Protein AF-0000000080412719 (afdb_homodimer)

Sequence (238 aa):
MVQVNTSREEEKGGCDPEKSCDLVEFVIKSCPSLKFIGLMTIGKYGYDVSKGPNPDFLALLECRDNVCAKLNFNPKDVELSMGMSDDFEQAIELGSTSVRVGTAIFGHREPKMKTETNNMVQVNTSREEEKGGCDPEKSCDLVEFVIKSCPSLKFIGLMTIGKYGYDVSKGPNPDFLALLECRDNVCAKLNFNPKDVELSMGMSDDFEQAIELGSTSVRVGTAIFGHREPKMKTETNN

Foldseek 3Di:
DFEEALQPDPVFDGHHLVCLLVVLVCCVPPPVVDDAQAYEYDHDPPDDCVVPQRSSLVSRVVSLVVNCVVVVNDSVRHAYEYEELVGVVSSVVSPHPHYYYDDNVPPDPPPPPPPPPPD/DFEEALQPDPVFDGHHLVCLLVVLVCCVPPPVVDDAQAYEYDHDPPDDCVVPQRSSLVSRVVSLVVNCVVVVNDSVRHAYEYEELVGVVSSVVSPHPHYYYDDNVPPDPPPPPPPPPPD

Structure (mmCIF, N/CA/C/O backbone):
data_AF-0000000080412719-model_v1
#
loop_
_entity.id
_entity.type
_entity.pdbx_description
1 polymer 'Ala_racemase_N domain-containing protein'
#
loop_
_atom_site.group_PDB
_atom_site.id
_atom_site.type_symbol
_atom_site.label_atom_id
_atom_site.label_alt_id
_atom_site.label_comp_id
_atom_site.label_asym_id
_atom_site.label_entity_id
_atom_site.label_seq_id
_atom_site.pdbx_PDB_ins_code
_atom_site.Cartn_x
_atom_site.Cartn_y
_atom_site.Cartn_z
_atom_site.occupancy
_atom_site.B_iso_or_equiv
_atom_site.auth_seq_id
_atom_site.auth_comp_id
_atom_site.auth_asym_id
_atom_site.auth_atom_id
_atom_site.pdbx_PDB_model_num
ATOM 1 N N . MET A 1 1 ? 6.16 4.363 -2.463 1 97.31 1 MET A N 1
ATOM 2 C CA . MET A 1 1 ? 5.41 5.09 -1.442 1 97.31 1 MET A CA 1
ATOM 3 C C . MET A 1 1 ? 6.227 5.234 -0.163 1 97.31 1 MET A C 1
ATOM 5 O O . MET A 1 1 ? 6.922 4.301 0.245 1 97.31 1 MET A O 1
ATOM 9 N N . VAL A 1 2 ? 6.121 6.367 0.376 1 97.62 2 VAL A N 1
ATOM 10 C CA . VAL A 1 2 ? 6.738 6.59 1.68 1 97.62 2 VAL A CA 1
ATOM 11 C C . VAL A 1 2 ? 5.715 6.348 2.785 1 97.62 2 VAL A C 1
ATOM 13 O O . VAL A 1 2 ? 4.637 6.949 2.787 1 97.62 2 VAL A O 1
ATOM 16 N N . GLN A 1 3 ? 6.098 5.395 3.641 1 97.75 3 GLN A N 1
ATOM 17 C CA . GLN A 1 3 ? 5.203 5.066 4.746 1 97.75 3 GLN A CA 1
ATOM 18 C C . GLN A 1 3 ? 5.461 5.969 5.949 1 97.75 3 GLN A C 1
ATOM 20 O O . GLN A 1 3 ? 6.602 6.109 6.395 1 97.75 3 GLN A O 1
ATOM 25 N N . VAL A 1 4 ? 4.352 6.555 6.422 1 97.88 4 VAL A N 1
ATOM 26 C CA . VAL A 1 4 ? 4.43 7.453 7.566 1 97.88 4 VAL A CA 1
ATOM 27 C C . VAL A 1 4 ? 3.725 6.828 8.766 1 97.88 4 VAL A C 1
ATOM 29 O O . VAL A 1 4 ? 2.598 6.34 8.648 1 97.88 4 VAL A O 1
ATOM 32 N N . ASN A 1 5 ? 4.383 6.816 9.914 1 97.06 5 ASN A N 1
ATOM 33 C CA . ASN A 1 5 ? 3.779 6.324 11.141 1 97.06 5 ASN A CA 1
ATOM 34 C C . ASN A 1 5 ? 2.926 7.395 11.812 1 97.06 5 ASN A C 1
ATOM 36 O O . ASN A 1 5 ? 3.326 7.969 12.828 1 97.06 5 ASN A O 1
ATOM 40 N N . THR A 1 6 ? 1.757 7.523 11.336 1 98.12 6 THR A N 1
ATOM 41 C CA . THR A 1 6 ? 0.897 8.602 11.805 1 98.12 6 THR A CA 1
ATOM 42 C C . THR A 1 6 ? 0.318 8.273 13.18 1 98.12 6 THR A C 1
ATOM 44 O O . THR A 1 6 ? -0.06 9.18 13.93 1 98.12 6 THR A O 1
ATOM 47 N N . SER A 1 7 ? 0.187 6.977 13.484 1 96.12 7 SER A N 1
ATOM 48 C CA . SER A 1 7 ? -0.38 6.582 14.766 1 96.12 7 SER A CA 1
ATOM 49 C C . SER A 1 7 ? 0.678 6.594 15.867 1 96.12 7 SER A C 1
ATOM 51 O O . SER A 1 7 ? 0.349 6.535 17.047 1 96.12 7 SER A O 1
ATOM 53 N N . ARG A 1 8 ? 1.921 6.605 15.477 1 94.31 8 ARG A N 1
ATOM 54 C CA . ARG A 1 8 ? 3.074 6.602 16.375 1 94.31 8 ARG A CA 1
ATOM 55 C C . ARG A 1 8 ? 3.139 5.312 17.172 1 94.31 8 ARG A C 1
ATOM 57 O O . ARG A 1 8 ? 3.76 5.27 18.234 1 94.31 8 ARG A O 1
ATOM 64 N N . GLU A 1 9 ? 2.426 4.312 16.641 1 91.38 9 GLU A N 1
ATOM 65 C CA . GLU A 1 9 ? 2.57 2.967 17.188 1 91.38 9 GLU A CA 1
ATOM 66 C C . GLU A 1 9 ? 3.771 2.25 16.578 1 91.38 9 GLU A C 1
ATOM 68 O O . GLU A 1 9 ? 3.92 2.213 15.352 1 91.38 9 GLU A O 1
ATOM 73 N N . GLU A 1 10 ? 4.516 1.648 17.359 1 85.25 10 GLU A N 1
ATOM 74 C CA . GLU A 1 10 ? 5.754 1.016 16.906 1 85.25 10 GLU A CA 1
ATOM 75 C C . GLU A 1 10 ? 5.477 -0.076 15.875 1 85.25 10 GLU A C 1
ATOM 77 O O . GLU A 1 10 ? 6.227 -0.235 14.914 1 85.25 10 GLU A O 1
ATOM 82 N N . GLU A 1 11 ? 4.355 -0.765 16.016 1 85.31 11 GLU A N 1
ATOM 83 C CA . GLU A 1 11 ? 4.059 -1.929 15.188 1 85.31 11 GLU A CA 1
ATOM 84 C C . GLU A 1 11 ? 3.666 -1.512 13.773 1 85.31 11 GLU A C 1
ATOM 86 O O . GLU A 1 11 ? 3.648 -2.34 12.859 1 85.31 11 GLU A O 1
ATOM 91 N N . LYS A 1 12 ? 3.363 -0.204 13.547 1 86.44 12 LYS A N 1
ATOM 92 C CA . LYS A 1 12 ? 2.842 0.217 12.25 1 86.44 12 LYS A CA 1
ATOM 93 C C . LYS A 1 12 ? 3.977 0.552 11.289 1 86.44 12 LYS A C 1
ATOM 95 O O . LYS A 1 12 ? 3.768 0.609 10.07 1 86.44 12 LYS A O 1
ATOM 100 N N . GLY A 1 13 ? 5.141 0.817 11.773 1 89.12 13 GLY A N 1
ATOM 101 C CA . GLY A 1 13 ? 6.27 1.123 10.906 1 89.12 13 GLY A CA 1
ATOM 102 C C . GLY A 1 13 ? 6.184 2.502 10.281 1 89.12 13 GLY A C 1
ATOM 103 O O . GLY A 1 13 ? 5.281 3.281 10.602 1 89.12 13 GLY A O 1
ATOM 104 N N . GLY A 1 14 ? 7.172 2.807 9.477 1 94.25 14 GLY A N 1
ATOM 105 C CA . GLY A 1 14 ? 7.223 4.082 8.773 1 94.25 14 GLY A CA 1
ATOM 106 C C . GLY A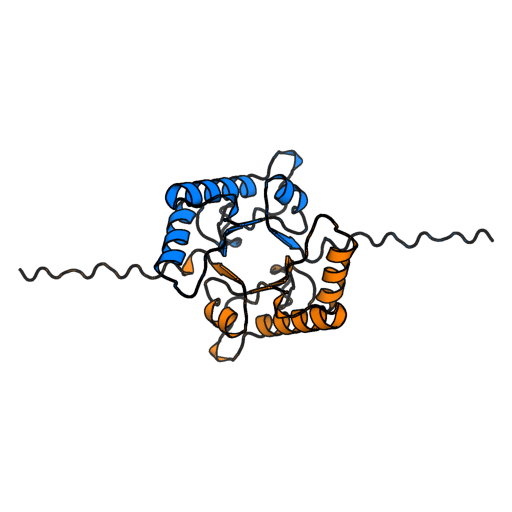 1 14 ? 8.031 5.133 9.516 1 94.25 14 GLY A C 1
ATOM 107 O O . GLY A 1 14 ? 8.508 4.891 10.625 1 94.25 14 GLY A O 1
ATOM 108 N N . CYS A 1 15 ? 8.141 6.23 8.883 1 95.19 15 CYS A N 1
ATOM 109 C CA . CYS A 1 15 ? 8.852 7.348 9.492 1 95.19 15 CYS A CA 1
ATOM 110 C C . CYS A 1 15 ? 7.902 8.211 10.32 1 95.19 15 CYS A C 1
ATOM 112 O O . CYS A 1 15 ? 6.684 8.125 10.164 1 95.19 15 CYS A O 1
ATOM 114 N N . ASP A 1 16 ? 8.5 8.977 11.18 1 95.44 16 ASP A N 1
ATOM 115 C CA . ASP A 1 16 ? 7.711 9.977 11.883 1 95.44 16 ASP A CA 1
ATOM 116 C C . ASP A 1 16 ? 7.145 11.016 10.914 1 95.44 16 ASP A C 1
ATOM 118 O O . ASP A 1 16 ? 7.805 11.391 9.945 1 95.44 16 ASP A O 1
ATOM 122 N N . PRO A 1 17 ? 5.926 11.5 11.219 1 97.44 17 PRO A N 1
ATOM 123 C CA . PRO A 1 17 ? 5.352 12.539 10.359 1 97.44 17 PRO A CA 1
ATOM 124 C C . PRO A 1 17 ? 6.316 13.695 10.109 1 97.44 17 PRO A C 1
ATOM 126 O O . PRO A 1 17 ? 6.43 14.172 8.977 1 97.44 17 PRO A O 1
ATOM 129 N N . GLU A 1 18 ? 7.09 14.078 11.062 1 95.94 18 GLU A N 1
ATOM 130 C CA . GLU A 1 18 ? 7.988 15.227 10.977 1 95.94 18 GLU A CA 1
ATOM 131 C C . GLU A 1 18 ? 9.164 14.938 10.047 1 95.94 18 GLU A C 1
ATOM 133 O O . GLU A 1 18 ? 9.859 15.859 9.609 1 95.94 18 GLU A O 1
ATOM 138 N N . LYS A 1 19 ? 9.391 13.672 9.734 1 95.5 19 LYS A N 1
ATOM 139 C CA . LYS A 1 19 ? 10.539 13.281 8.922 1 95.5 19 LYS A CA 1
ATOM 140 C C . LYS A 1 19 ? 10.109 12.914 7.504 1 95.5 19 LYS A C 1
ATOM 142 O O . LYS A 1 19 ? 10.945 12.531 6.68 1 95.5 19 LYS A O 1
ATOM 147 N N . SER A 1 20 ? 8.836 13.039 7.238 1 97 20 SER A N 1
ATOM 148 C CA . SER A 1 20 ? 8.312 12.602 5.949 1 97 20 SER A CA 1
ATOM 149 C C . SER A 1 20 ? 8.93 13.391 4.801 1 97 20 SER A C 1
ATOM 151 O O . SER A 1 20 ? 9.305 12.82 3.777 1 97 20 SER A O 1
ATOM 153 N N . CYS A 1 21 ? 9.086 14.719 4.949 1 96.94 21 CYS A N 1
ATOM 154 C CA . CYS A 1 21 ? 9.672 15.555 3.906 1 96.94 21 CYS A CA 1
ATOM 155 C C . CYS A 1 21 ? 11.109 15.125 3.611 1 96.94 21 CYS A C 1
ATOM 157 O O . CYS A 1 21 ? 11.492 14.984 2.449 1 96.94 21 CYS A O 1
ATOM 159 N N . ASP A 1 22 ? 11.836 14.906 4.684 1 95.31 22 ASP A N 1
ATOM 160 C CA . ASP A 1 22 ? 13.242 14.523 4.531 1 95.31 22 ASP A CA 1
ATOM 161 C C . ASP A 1 22 ? 13.367 13.172 3.824 1 95.31 22 ASP A C 1
ATOM 163 O O . ASP A 1 22 ? 14.242 12.992 2.973 1 95.31 22 ASP A O 1
ATOM 167 N N . LEU A 1 23 ? 12.547 12.281 4.188 1 96.06 23 LEU A N 1
ATOM 168 C CA . LEU A 1 23 ? 12.602 10.945 3.588 1 96.06 23 LEU A CA 1
ATOM 169 C C . LEU A 1 23 ? 12.219 11 2.113 1 96.06 23 LEU A C 1
ATOM 171 O O . LEU A 1 23 ? 12.859 10.359 1.277 1 96.06 23 LEU A O 1
ATOM 175 N N . VAL A 1 24 ? 11.195 11.758 1.786 1 97 24 VAL A N 1
ATOM 176 C CA . VAL A 1 24 ? 10.789 11.914 0.393 1 97 24 VAL A CA 1
ATOM 177 C C . VAL A 1 24 ? 11.938 12.523 -0.412 1 97 24 VAL A C 1
ATOM 179 O O . VAL A 1 24 ? 12.266 12.039 -1.498 1 97 24 VAL A O 1
ATOM 182 N N . GLU A 1 25 ? 12.531 13.531 0.122 1 95.56 25 GLU A N 1
ATOM 183 C CA . GLU A 1 25 ? 13.656 14.172 -0.547 1 95.56 25 GLU A CA 1
ATOM 184 C C . GLU A 1 25 ? 14.805 13.188 -0.771 1 95.56 25 GLU A C 1
ATOM 186 O O . GLU A 1 25 ? 15.414 13.172 -1.843 1 95.56 25 GLU A O 1
ATOM 191 N N . PHE A 1 26 ? 15.117 12.422 0.253 1 94.31 26 PHE A N 1
ATOM 192 C CA . PHE A 1 26 ? 16.172 11.422 0.147 1 94.31 26 PHE A CA 1
ATOM 193 C C . PHE A 1 26 ? 15.867 10.445 -0.984 1 94.31 26 PHE A C 1
ATOM 195 O O . PHE A 1 26 ? 16.75 10.141 -1.798 1 94.31 26 PHE A O 1
ATOM 202 N N . VAL A 1 27 ? 14.625 9.945 -1.022 1 94.19 27 VAL A N 1
ATOM 203 C CA . VAL A 1 27 ? 14.234 8.992 -2.051 1 94.19 27 VAL A CA 1
ATOM 204 C C . VAL A 1 27 ? 14.453 9.602 -3.434 1 94.19 27 VAL A C 1
ATOM 206 O O . VAL A 1 27 ? 15.031 8.961 -4.316 1 94.19 27 VAL A O 1
ATOM 209 N N . ILE A 1 28 ? 14.078 10.82 -3.623 1 94.69 28 ILE A N 1
ATOM 210 C CA . ILE A 1 28 ? 14.148 1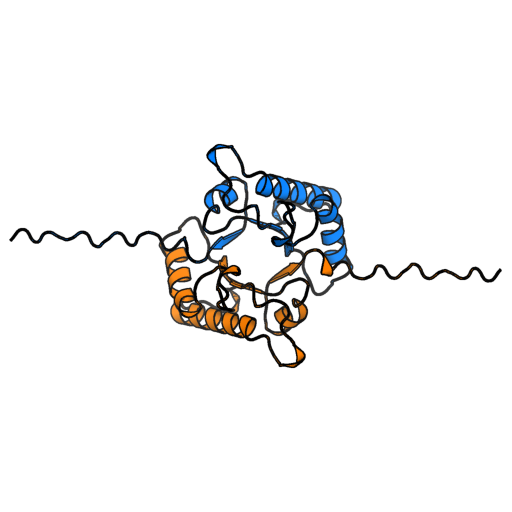1.5 -4.914 1 94.69 28 ILE A CA 1
ATOM 211 C C . ILE A 1 28 ? 15.609 11.719 -5.301 1 94.69 28 ILE A C 1
ATOM 213 O O . ILE A 1 28 ? 15.992 11.5 -6.449 1 94.69 28 ILE A O 1
ATOM 217 N N . LYS A 1 29 ? 16.375 12.008 -4.375 1 93.69 29 LYS A N 1
ATOM 218 C CA . LYS A 1 29 ? 17.734 12.43 -4.664 1 93.69 29 LYS A CA 1
ATOM 219 C C . LYS A 1 29 ? 18.703 11.242 -4.676 1 93.69 29 LYS A C 1
ATOM 221 O O . LYS A 1 29 ? 19.672 11.227 -5.43 1 93.69 29 LYS A O 1
ATOM 226 N N . SER A 1 30 ? 18.406 10.25 -3.824 1 92 30 SER A N 1
ATOM 227 C CA . SER A 1 30 ? 19.453 9.258 -3.549 1 92 30 SER A CA 1
ATOM 228 C C . SER A 1 30 ? 19.031 7.879 -4.055 1 92 30 SER A C 1
ATOM 230 O O . SER A 1 30 ? 19.828 6.934 -4.016 1 92 30 SER A O 1
ATOM 232 N N . CYS A 1 31 ? 17.859 7.719 -4.48 1 89.44 31 CYS A N 1
ATOM 233 C CA . CYS A 1 31 ? 17.391 6.418 -4.957 1 89.44 31 CYS A CA 1
ATOM 234 C C . CYS A 1 31 ? 16.906 6.512 -6.395 1 89.44 31 CYS A C 1
ATOM 236 O O . CYS A 1 31 ? 15.695 6.461 -6.645 1 89.44 31 CYS A O 1
ATOM 238 N N . PRO A 1 32 ? 17.75 6.562 -7.309 1 87.88 32 PRO A N 1
ATOM 239 C CA . PRO A 1 32 ? 17.391 6.836 -8.703 1 87.88 32 PRO A CA 1
ATOM 240 C C . PRO A 1 32 ? 16.531 5.734 -9.32 1 87.88 32 PRO A C 1
ATOM 242 O O . PRO A 1 32 ? 15.852 5.965 -10.32 1 87.88 32 PRO A O 1
ATOM 245 N N . SER A 1 33 ? 16.5 4.598 -8.742 1 88.19 33 SER A N 1
ATOM 246 C CA . SER A 1 33 ? 15.719 3.49 -9.289 1 88.19 33 SER A CA 1
ATOM 247 C C . SER A 1 33 ? 14.273 3.531 -8.789 1 88.19 33 SER A C 1
ATOM 249 O O . SER A 1 33 ? 13.453 2.705 -9.188 1 88.19 33 SER A O 1
ATOM 251 N N . LEU A 1 34 ? 14.047 4.523 -7.926 1 92.88 34 LEU A N 1
ATOM 252 C CA . LEU A 1 34 ? 12.711 4.648 -7.363 1 92.88 34 LEU A CA 1
ATOM 253 C C . LEU A 1 34 ? 12.07 5.973 -7.77 1 92.88 34 LEU A C 1
ATOM 255 O O . LEU A 1 34 ? 12.75 7 -7.836 1 92.88 34 LEU A O 1
ATOM 259 N N . LYS A 1 35 ? 10.828 5.859 -8.156 1 96.06 35 LYS A N 1
ATOM 260 C CA . LYS A 1 35 ? 10.016 7.055 -8.359 1 96.06 35 LYS A CA 1
ATOM 261 C C . LYS A 1 35 ? 9.039 7.266 -7.215 1 96.06 35 LYS A C 1
ATOM 263 O O . LYS A 1 35 ? 8.234 6.383 -6.906 1 96.06 35 LYS A O 1
ATOM 268 N N . PHE A 1 36 ? 9.188 8.398 -6.605 1 97.5 36 PHE A N 1
ATOM 269 C CA . PHE A 1 36 ? 8.242 8.742 -5.547 1 97.5 36 PHE A CA 1
ATOM 270 C C . PHE A 1 36 ? 6.859 9 -6.125 1 97.5 36 PHE A C 1
ATOM 272 O O . PHE A 1 36 ? 6.703 9.812 -7.039 1 97.5 36 PHE A O 1
ATOM 279 N N . ILE A 1 37 ? 5.859 8.297 -5.527 1 98.44 37 ILE A N 1
ATOM 280 C CA . ILE A 1 37 ? 4.539 8.5 -6.117 1 98.44 37 ILE A CA 1
ATOM 281 C C . ILE A 1 37 ? 3.574 9.023 -5.055 1 98.44 37 ILE A C 1
ATOM 283 O O . ILE A 1 37 ? 2.482 9.5 -5.383 1 98.44 37 ILE A O 1
ATOM 287 N N . GLY A 1 38 ? 3.928 8.867 -3.744 1 98.75 38 GLY A N 1
ATOM 288 C CA . GLY A 1 38 ? 2.992 9.312 -2.727 1 98.75 38 GLY A CA 1
ATOM 289 C C . GLY A 1 38 ? 3.34 8.82 -1.335 1 98.75 38 GLY A C 1
ATOM 290 O O . GLY A 1 38 ? 4.426 8.281 -1.115 1 98.75 38 GLY A O 1
ATOM 291 N N . LEU A 1 39 ? 2.428 9.086 -0.405 1 98.75 39 LEU A N 1
ATOM 292 C CA . LEU A 1 39 ? 2.553 8.711 1 1 98.75 39 LEU A CA 1
ATOM 293 C C . LEU A 1 39 ? 1.521 7.652 1.377 1 98.75 39 LEU A C 1
ATOM 295 O O . LEU A 1 39 ? 0.444 7.59 0.78 1 98.75 39 LEU A O 1
ATOM 299 N N . MET A 1 40 ? 1.895 6.863 2.34 1 98.69 40 MET A N 1
ATOM 300 C CA . MET A 1 40 ? 0.928 5.883 2.826 1 98.69 40 MET A CA 1
ATOM 301 C C . MET A 1 40 ? 1.002 5.754 4.344 1 98.69 40 MET A C 1
ATOM 303 O O . MET A 1 40 ? 2.016 6.102 4.953 1 98.69 40 MET A O 1
ATOM 307 N N . THR A 1 41 ? -0.129 5.359 4.992 1 98.25 41 THR A N 1
ATOM 308 C CA . THR A 1 41 ? -0.135 5.113 6.43 1 98.25 41 THR A CA 1
ATOM 309 C C . THR A 1 41 ? -1.055 3.945 6.777 1 98.25 41 THR A C 1
ATOM 311 O O . THR A 1 41 ? -2.004 3.656 6.043 1 98.25 41 THR A O 1
ATOM 314 N N . ILE A 1 42 ? -0.63 3.232 7.688 1 94.12 42 ILE A N 1
ATOM 315 C CA . ILE A 1 42 ? -1.516 2.33 8.414 1 94.12 42 ILE A CA 1
ATOM 316 C C . ILE A 1 42 ? -1.895 2.953 9.758 1 94.12 42 ILE A C 1
ATOM 318 O O . ILE A 1 42 ? -1.094 2.955 10.695 1 94.12 42 ILE A O 1
ATOM 322 N N . GLY A 1 43 ? -3.008 3.496 9.742 1 92.31 43 GLY A N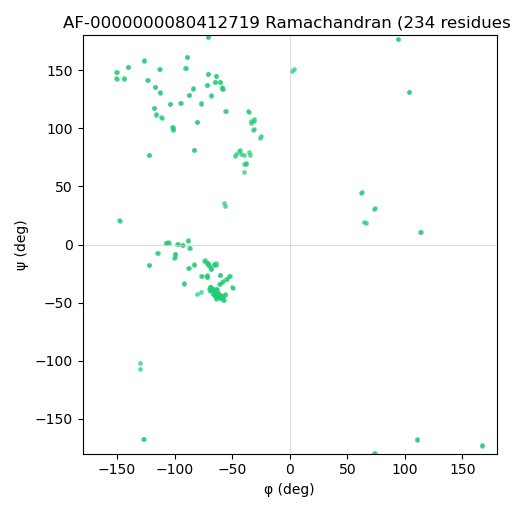 1
ATOM 323 C CA . GLY A 1 43 ? -3.469 4.184 10.938 1 92.31 43 GLY A CA 1
ATOM 324 C C . GLY A 1 43 ? -3.824 3.236 12.07 1 92.31 43 GLY A C 1
ATOM 325 O O . GLY A 1 43 ? -3.709 2.018 11.93 1 92.31 43 GLY A O 1
ATOM 326 N N . LYS A 1 44 ? -4.199 3.824 13.133 1 91.81 44 LYS A N 1
ATOM 327 C CA . LYS A 1 44 ? -4.637 3.039 14.281 1 91.81 44 LYS A CA 1
ATOM 328 C C . LYS A 1 44 ? -5.844 2.176 13.938 1 91.81 44 LYS A C 1
ATOM 330 O O . LYS A 1 44 ? -6.758 2.627 13.242 1 91.81 44 LYS A O 1
ATOM 335 N N . TYR A 1 45 ? -5.789 0.938 14.477 1 87.81 45 TYR A N 1
ATOM 336 C CA . TYR A 1 45 ? -6.895 0.018 14.211 1 87.81 45 TYR A CA 1
ATOM 337 C C . TYR A 1 45 ? -8.141 0.438 14.977 1 87.81 45 TYR A C 1
ATOM 339 O O . TYR A 1 45 ? -8.07 0.819 16.141 1 87.81 45 TYR A O 1
ATOM 347 N N . GLY A 1 46 ? -9.219 0.374 14.32 1 89.06 46 GLY A N 1
ATOM 348 C CA . GLY A 1 46 ? -10.508 0.464 14.992 1 89.06 46 GLY A CA 1
ATOM 349 C C . GLY A 1 46 ? -10.844 1.868 15.453 1 89.06 46 GLY A C 1
ATOM 350 O O . GLY A 1 46 ? -11.469 2.049 16.5 1 89.06 46 GLY A O 1
ATOM 351 N N . TYR A 1 47 ? -10.406 2.855 14.766 1 92.56 47 TYR A N 1
ATOM 352 C CA . TYR A 1 47 ? -10.781 4.219 15.133 1 92.56 47 TYR A CA 1
ATOM 353 C C . TYR A 1 47 ? -12.289 4.395 15.109 1 92.56 47 TYR A C 1
ATOM 355 O O . TYR A 1 47 ? -12.961 3.92 14.188 1 92.56 47 TYR A O 1
ATOM 363 N N . ASP A 1 48 ? -12.789 5.031 16.172 1 93.62 48 ASP A N 1
ATOM 364 C CA . ASP A 1 48 ? -14.219 5.324 16.281 1 93.62 48 ASP A CA 1
ATOM 365 C C . ASP A 1 48 ? -14.586 6.562 15.477 1 93.62 48 ASP A C 1
ATOM 367 O O . ASP A 1 48 ? -14.375 7.691 15.93 1 93.62 48 ASP A O 1
ATOM 371 N N . VAL A 1 49 ? -15.234 6.363 14.336 1 90.94 49 VAL A N 1
ATOM 372 C CA . VAL A 1 49 ? -15.516 7.43 13.383 1 90.94 49 VAL A CA 1
ATOM 373 C C . VAL A 1 49 ? -16.531 8.398 13.977 1 90.94 49 VAL A C 1
ATOM 375 O O . VAL A 1 49 ? -16.688 9.531 13.5 1 90.94 49 VAL A O 1
ATOM 378 N N . SER A 1 50 ? -17.25 7.91 14.938 1 94.06 50 SER A N 1
ATOM 379 C CA . SER A 1 50 ? -18.203 8.797 15.586 1 94.06 50 SER A CA 1
ATOM 380 C C . SER A 1 50 ? -17.5 9.945 16.297 1 94.06 50 SER A C 1
ATOM 382 O O . SER A 1 50 ? -18.125 10.953 16.625 1 94.06 50 SER A O 1
ATOM 384 N N . LYS A 1 51 ? -16.266 9.812 16.531 1 96.38 51 LYS A N 1
ATOM 385 C CA . LYS A 1 51 ? -15.484 10.828 17.219 1 96.38 51 LYS A CA 1
ATOM 386 C C . LYS A 1 51 ? -14.922 11.852 16.25 1 96.38 51 LYS A C 1
ATOM 388 O O . LYS A 1 51 ? -14.18 12.75 16.641 1 96.38 51 LYS A O 1
ATOM 393 N N . GLY A 1 52 ? -15.273 11.719 15 1 96.31 52 GLY A N 1
ATOM 394 C CA . GLY A 1 52 ? 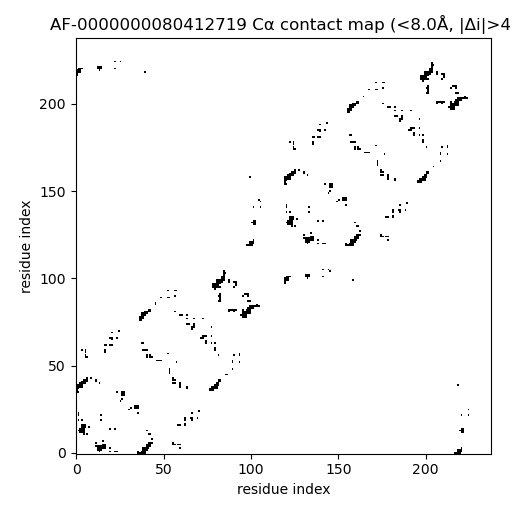-14.766 12.625 13.977 1 96.31 52 GLY A CA 1
ATOM 395 C C . GLY A 1 52 ? -13.805 11.953 13.016 1 96.31 52 GLY A C 1
ATOM 396 O O . GLY A 1 52 ? -13.719 10.727 12.969 1 96.31 52 GLY A O 1
ATOM 397 N N . PRO A 1 53 ? -13.156 12.812 12.258 1 96.69 53 PRO A N 1
ATOM 398 C CA . PRO A 1 53 ? -12.219 12.258 11.281 1 96.69 53 PRO A CA 1
ATOM 399 C C . PRO A 1 53 ? -11.039 11.547 11.93 1 96.69 53 PRO A C 1
ATOM 401 O O . PRO A 1 53 ? -10.547 11.984 12.969 1 96.69 53 PRO A O 1
ATOM 404 N N . ASN A 1 54 ? -10.633 10.445 11.383 1 97.19 54 ASN A N 1
ATOM 405 C CA . ASN A 1 54 ? -9.477 9.695 11.875 1 97.19 54 ASN A CA 1
ATOM 406 C C . ASN A 1 54 ? -8.227 10.57 11.914 1 97.19 54 ASN A C 1
ATOM 408 O O . ASN A 1 54 ? -7.789 11.078 10.883 1 97.19 54 ASN A O 1
ATOM 412 N N . PRO A 1 55 ? -7.711 10.836 13.039 1 98.06 55 PRO A N 1
ATOM 413 C CA . PRO A 1 55 ? -6.566 11.742 13.133 1 98.06 55 PRO A CA 1
ATOM 414 C C . PRO A 1 55 ? -5.352 11.25 12.359 1 98.06 55 PRO A C 1
ATOM 416 O O . PRO A 1 55 ? -4.52 12.047 11.922 1 98.06 55 PRO A O 1
ATOM 419 N N . ASP A 1 56 ? -5.258 9.969 12.18 1 98.31 56 ASP A N 1
ATOM 420 C CA . ASP A 1 56 ? -4.133 9.422 11.43 1 98.31 56 ASP A CA 1
ATOM 421 C C . ASP A 1 56 ? -4.23 9.789 9.953 1 98.31 56 ASP A C 1
ATOM 423 O O . ASP A 1 56 ? -3.217 10.07 9.305 1 98.31 56 ASP A O 1
ATOM 427 N N . PHE A 1 57 ? -5.422 9.758 9.406 1 98.56 57 PHE A N 1
ATOM 428 C CA . PHE A 1 57 ? -5.621 10.172 8.023 1 98.56 57 PHE A CA 1
ATOM 429 C C . PHE A 1 57 ? -5.367 11.672 7.871 1 98.56 57 PHE A C 1
ATOM 431 O O . PHE A 1 57 ? -4.734 12.102 6.906 1 98.56 57 PHE A O 1
ATOM 438 N N . LEU A 1 58 ? -5.785 12.438 8.867 1 98.69 58 LEU A N 1
ATOM 439 C CA . LEU A 1 58 ? -5.535 13.875 8.844 1 98.69 58 LEU A CA 1
ATOM 440 C C . LEU A 1 58 ? -4.039 14.164 8.898 1 98.69 58 LEU A C 1
ATOM 442 O O . LEU A 1 58 ? -3.555 15.062 8.211 1 98.69 58 LEU A O 1
ATOM 446 N N . ALA A 1 59 ? -3.371 13.383 9.68 1 98.75 59 ALA A N 1
ATOM 447 C CA . ALA A 1 59 ? -1.926 13.555 9.805 1 98.75 59 ALA A CA 1
ATOM 448 C C . ALA A 1 59 ? -1.23 13.273 8.469 1 98.75 59 ALA A C 1
ATOM 450 O O . ALA A 1 59 ? -0.27 13.953 8.109 1 98.75 59 ALA A O 1
ATOM 451 N N . LEU A 1 60 ? -1.719 12.281 7.75 1 98.81 60 LEU A N 1
ATOM 452 C CA . LEU A 1 60 ? -1.104 11.961 6.465 1 98.81 60 LEU A CA 1
ATOM 453 C C . LEU A 1 60 ? -1.36 13.07 5.449 1 98.81 60 LEU A C 1
ATOM 455 O O . LEU A 1 60 ? -0.487 13.391 4.641 1 98.81 60 LEU A O 1
ATOM 459 N N . LEU A 1 61 ? -2.547 13.688 5.488 1 98.81 61 LEU A N 1
ATOM 460 C CA . LEU A 1 61 ? -2.848 14.828 4.637 1 98.81 61 LEU A CA 1
ATOM 461 C C . LEU A 1 61 ? -1.884 15.984 4.91 1 98.81 61 LEU A C 1
ATOM 463 O O . LEU A 1 61 ? -1.376 16.609 3.979 1 98.81 61 LEU A O 1
ATOM 467 N N . GLU A 1 62 ? -1.683 16.172 6.164 1 98.81 62 GLU A N 1
ATOM 468 C CA . GLU A 1 62 ? -0.76 17.234 6.551 1 98.81 62 GLU A CA 1
ATOM 469 C C . GLU A 1 62 ? 0.652 16.953 6.047 1 98.81 62 GLU A C 1
ATOM 471 O O . GLU A 1 62 ? 1.336 17.859 5.555 1 98.81 62 GLU A O 1
ATOM 476 N N . CYS A 1 63 ? 1.075 15.727 6.168 1 98.75 63 CYS A N 1
ATOM 477 C CA . CYS A 1 63 ? 2.381 15.336 5.645 1 98.75 63 CYS A CA 1
ATOM 478 C C . CYS A 1 63 ? 2.467 15.594 4.145 1 98.75 63 CYS A C 1
ATOM 480 O O . CYS A 1 63 ? 3.469 16.125 3.66 1 98.75 63 CYS A O 1
ATOM 482 N N . ARG A 1 64 ? 1.395 15.195 3.432 1 98.81 64 ARG A N 1
ATOM 483 C CA . ARG A 1 64 ? 1.368 15.438 1.991 1 98.81 64 ARG A CA 1
ATOM 484 C C . ARG A 1 64 ? 1.485 16.922 1.677 1 98.81 64 ARG A C 1
ATOM 486 O O . ARG A 1 64 ? 2.262 17.312 0.804 1 98.81 64 ARG A O 1
ATOM 493 N N . ASP A 1 65 ? 0.743 17.75 2.387 1 98.75 65 ASP A N 1
ATOM 494 C CA . ASP A 1 65 ? 0.782 19.203 2.174 1 98.75 65 ASP A CA 1
ATOM 495 C C . ASP A 1 65 ? 2.182 19.75 2.428 1 98.75 65 ASP A C 1
ATOM 497 O O . ASP A 1 65 ? 2.674 20.578 1.661 1 98.75 65 ASP A O 1
ATOM 501 N N . ASN A 1 66 ? 2.799 19.297 3.498 1 98.75 66 ASN A N 1
ATOM 502 C CA . ASN A 1 66 ? 4.145 19.734 3.838 1 98.75 66 ASN A CA 1
ATOM 503 C C . ASN A 1 66 ? 5.156 19.328 2.77 1 98.75 66 ASN A C 1
ATOM 505 O O . ASN A 1 66 ? 6.008 20.125 2.375 1 98.75 66 ASN A O 1
ATOM 509 N N . VAL A 1 67 ? 5.07 18.094 2.295 1 98.5 67 VAL A N 1
ATOM 510 C CA . VAL A 1 67 ? 5.957 17.594 1.253 1 98.5 67 VAL A CA 1
ATOM 511 C C . VAL A 1 67 ? 5.777 18.406 -0.022 1 98.5 67 VAL A C 1
ATOM 513 O O . VAL A 1 67 ? 6.762 18.828 -0.645 1 98.5 67 VAL A O 1
ATOM 516 N N . CYS A 1 68 ? 4.551 18.672 -0.368 1 98.75 68 CYS A N 1
ATOM 517 C CA . CYS A 1 68 ? 4.258 19.422 -1.585 1 98.75 68 CYS A CA 1
ATOM 518 C C . CYS A 1 68 ? 4.793 20.844 -1.492 1 98.75 68 CYS A C 1
ATOM 520 O O . CYS A 1 68 ? 5.363 21.359 -2.457 1 98.75 68 CYS A O 1
ATOM 522 N N . ALA A 1 69 ? 4.574 21.453 -0.351 1 98.56 69 ALA A N 1
ATOM 523 C CA . ALA A 1 69 ? 5.051 22.812 -0.151 1 98.56 69 ALA A CA 1
ATOM 524 C C . ALA A 1 69 ? 6.574 22.875 -0.213 1 98.56 69 ALA A C 1
ATOM 526 O O . ALA A 1 69 ? 7.137 23.75 -0.871 1 98.56 69 ALA A O 1
ATOM 527 N N . LYS A 1 70 ? 7.199 21.953 0.437 1 97.94 70 LYS A N 1
ATOM 528 C CA . LYS A 1 70 ? 8.656 21.969 0.545 1 97.94 70 LYS A CA 1
ATOM 529 C C . LYS A 1 70 ? 9.312 21.672 -0.801 1 97.94 70 LYS A C 1
ATOM 531 O O . LYS A 1 70 ? 10.328 22.281 -1.147 1 97.94 70 LYS A O 1
ATOM 536 N N . LEU A 1 71 ? 8.727 20.797 -1.525 1 97.56 71 LEU A N 1
ATOM 537 C CA . LEU A 1 71 ? 9.383 20.297 -2.732 1 97.56 71 LEU A CA 1
ATOM 538 C C . LEU A 1 71 ? 8.703 20.844 -3.982 1 97.56 71 LEU A C 1
ATOM 540 O O . LEU A 1 71 ? 9.07 20.484 -5.102 1 97.56 71 LEU A O 1
ATOM 544 N N . ASN A 1 72 ? 7.695 21.656 -3.781 1 98.06 72 ASN A N 1
ATOM 545 C CA . ASN A 1 72 ? 6.953 22.328 -4.848 1 98.06 72 ASN A CA 1
ATOM 546 C C . ASN A 1 72 ? 6.258 21.312 -5.758 1 98.06 72 ASN A C 1
ATOM 548 O O . ASN A 1 72 ? 6.387 21.391 -6.98 1 98.06 72 ASN A O 1
ATOM 552 N N . PHE A 1 73 ? 5.629 20.344 -5.141 1 98.5 73 PHE A N 1
ATOM 553 C CA . PHE A 1 73 ? 4.805 19.375 -5.859 1 98.5 73 PHE A CA 1
ATOM 554 C C . PHE A 1 73 ? 3.363 19.859 -5.945 1 98.5 73 PHE A C 1
ATOM 556 O O . PHE A 1 73 ? 2.9 20.609 -5.086 1 98.5 73 PHE A O 1
ATOM 563 N N . ASN A 1 74 ? 2.689 19.438 -6.961 1 98.44 74 ASN A N 1
ATOM 564 C CA . ASN A 1 74 ? 1.234 19.531 -7.004 1 98.44 74 ASN A CA 1
ATOM 565 C C . ASN A 1 74 ? 0.575 18.453 -6.156 1 98.44 74 ASN A C 1
ATOM 567 O O . ASN A 1 74 ? 0.799 17.266 -6.379 1 98.44 74 ASN A O 1
ATOM 571 N N . PRO A 1 75 ? -0.223 18.859 -5.172 1 98.06 75 PRO A N 1
ATOM 572 C CA . PRO A 1 75 ? -0.857 17.859 -4.309 1 98.06 75 PRO A CA 1
ATOM 573 C C . PRO A 1 75 ? -1.603 16.781 -5.098 1 98.06 75 PRO A C 1
ATOM 575 O O . PRO A 1 75 ? -1.68 15.633 -4.66 1 98.06 75 PRO A O 1
ATOM 578 N N . LYS A 1 76 ? -2.057 17.125 -6.262 1 97.25 76 LYS A N 1
ATOM 579 C CA . LYS A 1 76 ? -2.809 16.172 -7.078 1 97.25 76 LYS A CA 1
ATOM 580 C C . LYS A 1 76 ? -1.905 15.07 -7.613 1 97.25 76 LYS A C 1
ATOM 582 O O . LYS A 1 76 ? -2.389 14.016 -8.039 1 97.25 76 LYS A O 1
ATOM 587 N N . ASP A 1 77 ? -0.622 15.312 -7.594 1 97.94 77 ASP A N 1
ATOM 588 C CA . ASP A 1 77 ? 0.329 14.352 -8.148 1 97.94 77 ASP A CA 1
ATOM 589 C C . ASP A 1 77 ? 0.936 13.484 -7.051 1 97.94 77 ASP A C 1
ATOM 591 O O . ASP A 1 77 ? 1.773 12.625 -7.328 1 97.94 77 ASP A O 1
ATOM 595 N N . VAL A 1 78 ? 0.541 13.695 -5.789 1 98.69 78 VAL A N 1
ATOM 596 C CA . VAL A 1 78 ? 1.053 12.938 -4.656 1 98.69 78 VAL A CA 1
ATOM 597 C C . VAL A 1 78 ? -0.052 12.047 -4.09 1 98.69 78 VAL A C 1
ATOM 599 O O . VAL A 1 78 ? -0.993 12.539 -3.461 1 98.69 78 VAL A O 1
ATOM 602 N N . GLU A 1 79 ? 0.125 10.805 -4.316 1 98.69 79 GLU A N 1
ATOM 603 C CA . GLU A 1 79 ? -0.898 9.844 -3.916 1 98.69 79 GLU A CA 1
ATOM 604 C C . GLU A 1 79 ? -0.944 9.688 -2.398 1 98.69 79 GLU A C 1
ATOM 606 O O . GLU A 1 79 ? 0.079 9.812 -1.724 1 98.69 79 GLU A O 1
ATOM 611 N N . LEU A 1 80 ? -2.16 9.453 -1.943 1 98.81 80 LEU A N 1
ATOM 612 C CA . LEU A 1 80 ? -2.406 9.102 -0.551 1 98.81 80 LEU A CA 1
ATOM 613 C C . LEU A 1 80 ? -2.982 7.691 -0.444 1 98.81 80 LEU A C 1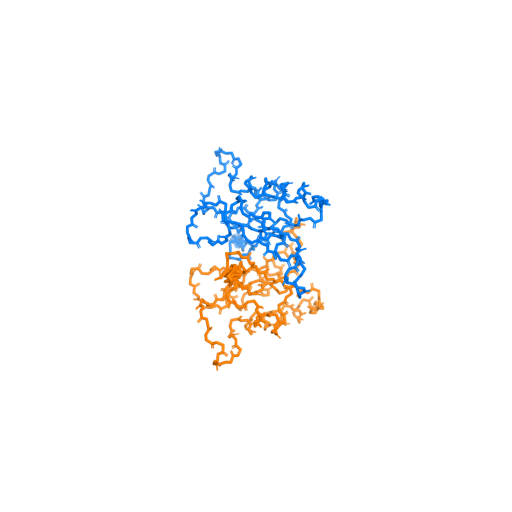
ATOM 615 O O . LEU A 1 80 ? -4.121 7.449 -0.855 1 98.81 80 LEU A O 1
ATOM 619 N N . SER A 1 81 ? -2.172 6.773 0.118 1 98.69 81 SER A N 1
ATOM 620 C CA . SER A 1 81 ? -2.664 5.43 0.392 1 98.69 81 SER A CA 1
ATOM 621 C C . SER A 1 81 ? -3.006 5.254 1.868 1 98.69 81 SER A C 1
AT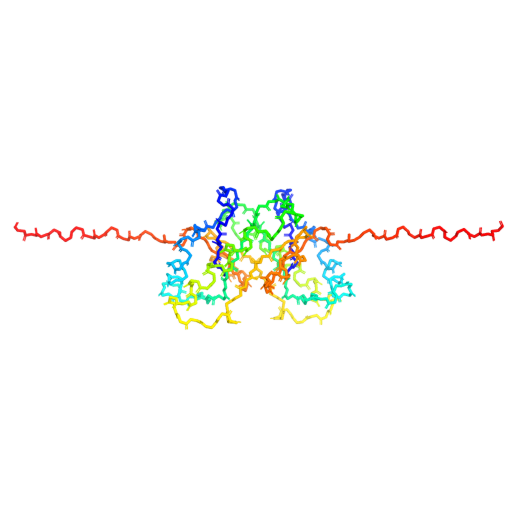OM 623 O O . SER A 1 81 ? -2.113 5.09 2.701 1 98.69 81 SER A O 1
ATOM 625 N N . MET A 1 82 ? -4.227 5.336 2.121 1 98.19 82 MET A N 1
ATOM 626 C CA . MET A 1 82 ? -4.766 5.156 3.467 1 98.19 82 MET A CA 1
ATOM 627 C C . MET A 1 82 ? -6.18 4.594 3.418 1 98.19 82 MET A C 1
ATOM 629 O O . MET A 1 82 ? -6.93 4.871 2.479 1 98.19 82 MET A O 1
ATOM 633 N N . GLY A 1 83 ? -6.504 3.824 4.422 1 95.38 83 GLY A N 1
ATOM 634 C CA . GLY A 1 83 ? -7.781 3.129 4.453 1 95.38 83 GLY A CA 1
ATOM 635 C C . GLY A 1 83 ? -7.664 1.655 4.113 1 95.38 83 GLY A C 1
ATOM 636 O O . GLY A 1 83 ? -7.023 1.289 3.127 1 95.38 83 GLY A O 1
ATOM 637 N N . MET A 1 84 ? -8.25 0.829 4.902 1 93.56 84 MET A N 1
ATOM 638 C CA . MET A 1 84 ? -8.336 -0.62 4.738 1 93.56 84 MET A CA 1
ATOM 639 C C . MET A 1 84 ? -9.781 -1.097 4.824 1 93.56 84 MET A C 1
ATOM 641 O O . MET A 1 84 ? -10.711 -0.287 4.797 1 93.56 84 MET A O 1
ATOM 645 N N . SER A 1 85 ? -9.891 -2.404 4.941 1 90.56 85 SER A N 1
ATOM 646 C CA . SER A 1 85 ? -11.211 -3.01 4.816 1 90.56 85 SER A CA 1
ATOM 647 C C . SER A 1 85 ? -12.203 -2.383 5.793 1 90.56 85 SER A C 1
ATOM 649 O O . SER A 1 85 ? -13.375 -2.197 5.465 1 90.56 85 SER A O 1
ATOM 651 N N . ASP A 1 86 ? -11.711 -1.889 6.961 1 88.5 86 ASP A N 1
ATOM 652 C CA . ASP A 1 86 ? -12.617 -1.476 8.023 1 88.5 86 ASP A CA 1
ATOM 653 C C . ASP A 1 86 ? -12.812 0.04 8.023 1 88.5 86 ASP A C 1
ATOM 655 O O . ASP A 1 86 ? -13.688 0.559 8.719 1 88.5 86 ASP A O 1
ATOM 659 N N . ASP A 1 87 ? -12.016 0.724 7.207 1 92.12 87 ASP A N 1
ATOM 660 C CA . ASP A 1 87 ? -12.102 2.174 7.352 1 92.12 87 ASP A CA 1
ATOM 661 C C . ASP A 1 87 ? -11.867 2.875 6.016 1 92.12 87 ASP A C 1
ATOM 663 O O . ASP A 1 87 ? -11.617 4.082 5.98 1 92.12 87 ASP A O 1
ATOM 667 N N . PHE A 1 88 ? -12.047 2.152 4.863 1 92.69 88 PHE A N 1
ATOM 668 C CA . PHE A 1 88 ? -11.695 2.734 3.572 1 92.69 8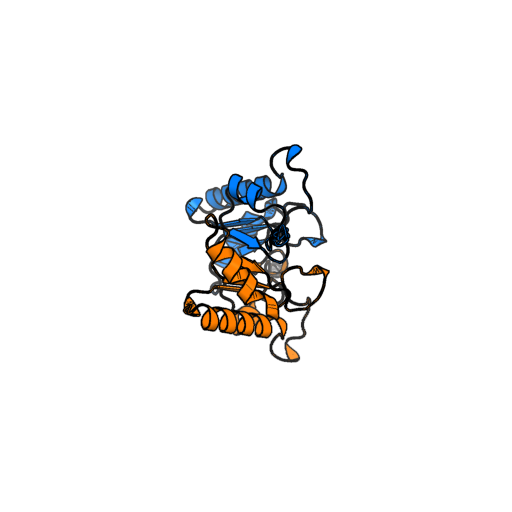8 PHE A CA 1
ATOM 669 C C . PHE A 1 88 ? -12.695 3.814 3.176 1 92.69 88 PHE A C 1
ATOM 671 O O . PHE A 1 88 ? -12.336 4.77 2.48 1 92.69 88 PHE A O 1
ATOM 678 N N . GLU A 1 89 ? -13.953 3.678 3.658 1 91.19 89 GLU A N 1
ATOM 679 C CA . GLU A 1 89 ? -14.945 4.684 3.289 1 91.19 89 GLU A CA 1
ATOM 680 C C . GLU A 1 89 ? -14.57 6.055 3.84 1 91.19 89 GLU A C 1
ATOM 682 O O . GLU A 1 89 ? -14.594 7.051 3.111 1 91.19 89 GLU A O 1
ATOM 687 N N . GLN A 1 90 ? -14.211 6.062 5.09 1 94.69 90 GLN A N 1
ATOM 688 C CA . GLN A 1 90 ? -13.797 7.336 5.668 1 94.69 90 GLN A CA 1
ATOM 689 C C . GLN A 1 90 ? -12.508 7.836 5.027 1 94.69 90 GLN A C 1
ATOM 691 O O . GLN A 1 90 ? -12.336 9.039 4.836 1 94.69 90 GLN A O 1
ATOM 696 N N . ALA A 1 91 ? -11.594 6.895 4.766 1 96.62 91 ALA A N 1
ATOM 697 C CA . ALA A 1 91 ? -10.344 7.266 4.105 1 96.62 91 ALA A CA 1
ATOM 698 C C . ALA A 1 91 ? -10.609 7.973 2.779 1 96.62 91 ALA A C 1
ATOM 700 O O . ALA A 1 91 ? -10 9 2.484 1 96.62 91 ALA A O 1
ATOM 701 N N . ILE A 1 92 ? -11.555 7.461 2.008 1 95.38 92 ILE A N 1
ATOM 702 C CA . ILE A 1 92 ? -11.922 8.047 0.723 1 95.38 92 ILE A CA 1
ATOM 703 C C . ILE A 1 92 ? -12.523 9.43 0.939 1 95.38 92 ILE A C 1
ATOM 705 O O . ILE A 1 92 ? -12.172 10.383 0.236 1 95.38 92 ILE A O 1
ATOM 709 N N . GLU A 1 93 ? -13.391 9.516 1.956 1 95.5 93 GLU A N 1
ATOM 710 C CA . GLU A 1 93 ? -14.008 10.797 2.273 1 95.5 93 GLU A CA 1
ATOM 711 C C . GLU A 1 93 ? -12.953 11.859 2.586 1 95.5 93 GLU A C 1
ATOM 713 O O . GLU A 1 93 ? -13.125 13.031 2.264 1 95.5 93 GLU A O 1
ATOM 718 N N . LEU A 1 94 ? -11.852 11.414 3.148 1 97.06 94 LEU A N 1
ATOM 719 C CA . LEU A 1 94 ? -10.828 12.352 3.594 1 97.06 94 LEU A CA 1
ATOM 720 C C . LEU A 1 94 ? -9.773 12.562 2.512 1 97.06 94 LEU A C 1
ATOM 722 O O . LEU A 1 94 ? -8.812 13.305 2.711 1 97.06 94 LEU A O 1
ATOM 726 N N . GLY A 1 95 ? -9.93 11.891 1.392 1 97 95 GLY A N 1
ATOM 727 C CA . GLY A 1 95 ? -9.07 12.25 0.273 1 97 95 GLY A CA 1
ATOM 728 C C . GLY A 1 95 ? -8.102 11.148 -0.112 1 97 95 GLY A C 1
ATOM 729 O O . GLY A 1 95 ? -7.211 11.359 -0.935 1 97 95 GLY A O 1
ATOM 730 N N . SER A 1 96 ? -8.289 9.914 0.45 1 98.31 96 SER A N 1
ATOM 731 C CA . SER A 1 96 ? -7.453 8.789 0.04 1 98.31 96 SER A CA 1
ATOM 732 C C . SER A 1 96 ? -7.578 8.523 -1.456 1 98.31 96 SER A C 1
ATOM 734 O O . SER A 1 96 ? -8.68 8.555 -2.008 1 98.31 96 SER A O 1
ATOM 736 N N . THR A 1 97 ? -6.379 8.312 -2.104 1 98.06 97 THR A N 1
ATOM 737 C CA . THR A 1 97 ? -6.402 8.016 -3.531 1 98.06 97 THR A CA 1
ATOM 738 C C . THR A 1 97 ? -6.25 6.516 -3.777 1 98.06 97 THR A C 1
ATOM 740 O O . THR A 1 97 ? -6.48 6.039 -4.891 1 98.06 97 THR A O 1
ATOM 743 N N . SER A 1 98 ? -5.914 5.781 -2.791 1 97.94 98 SER A N 1
ATOM 744 C CA . SER A 1 98 ? -5.859 4.324 -2.857 1 97.94 98 SER A CA 1
ATOM 745 C C . SER A 1 98 ? -6.148 3.699 -1.496 1 97.94 98 SER A C 1
ATOM 747 O O . SER A 1 98 ? -5.777 4.254 -0.46 1 97.94 98 SER A O 1
ATOM 749 N N . VAL A 1 99 ? -6.852 2.607 -1.546 1 97.31 99 VAL A N 1
ATOM 750 C CA . VAL A 1 99 ? -7.164 1.841 -0.345 1 97.31 99 VAL A CA 1
ATOM 751 C C . VAL A 1 99 ? -6.734 0.387 -0.534 1 97.31 99 VAL A C 1
ATOM 753 O O . VAL A 1 99 ? -6.527 -0.064 -1.663 1 97.31 99 VAL A O 1
ATOM 756 N N . ARG A 1 100 ? -6.559 -0.232 0.554 1 96.56 100 ARG A N 1
ATOM 757 C CA . ARG A 1 100 ? -6.109 -1.62 0.565 1 96.56 100 ARG A CA 1
ATOM 758 C C . ARG A 1 100 ? -7.148 -2.527 1.215 1 96.56 100 ARG A C 1
ATOM 760 O O . ARG A 1 100 ? -7.441 -2.395 2.406 1 96.56 100 ARG A O 1
ATOM 767 N N . VAL A 1 101 ? -7.664 -3.455 0.396 1 95 101 VAL A N 1
ATOM 768 C CA . VAL A 1 101 ? -8.773 -4.246 0.916 1 95 101 VAL A CA 1
ATOM 769 C C . VAL A 1 101 ? -8.438 -5.73 0.845 1 95 101 VAL A C 1
ATOM 771 O O . VAL A 1 101 ? -7.77 -6.176 -0.093 1 95 101 VAL A O 1
ATOM 774 N N . GLY A 1 102 ? -8.812 -6.52 1.828 1 90.12 102 GLY A N 1
ATOM 775 C CA . GLY A 1 102 ? -8.602 -7.953 1.925 1 90.12 102 GLY A CA 1
ATOM 776 C C . GLY A 1 102 ? -9.867 -8.719 2.273 1 90.12 102 GLY A C 1
ATOM 777 O O . GLY A 1 102 ? -10.852 -8.672 1.532 1 90.12 102 GLY A O 1
ATOM 778 N N . THR A 1 103 ? -10.133 -9.188 3.504 1 72.69 103 THR A N 1
ATOM 779 C CA . THR A 1 103 ? -11.164 -10.133 3.91 1 72.69 103 THR A CA 1
ATOM 780 C C . THR A 1 103 ? -12.516 -9.438 4.043 1 72.69 103 THR A C 1
ATOM 782 O O . THR A 1 103 ? -13.555 -10.016 3.727 1 72.69 103 THR A O 1
ATOM 785 N N . ALA A 1 104 ? -12.617 -8.25 4.609 1 61.69 104 ALA A N 1
ATOM 786 C CA . ALA A 1 104 ? -13.883 -7.715 5.098 1 61.69 104 ALA A CA 1
ATOM 787 C C . ALA A 1 104 ? -14.805 -7.332 3.941 1 61.69 104 ALA A C 1
ATOM 789 O O . ALA A 1 104 ? -16.016 -7.195 4.121 1 61.69 104 ALA A O 1
ATOM 790 N N . ILE A 1 105 ? -14.242 -7.023 2.793 1 59.84 105 ILE A N 1
ATOM 791 C CA . ILE A 1 105 ? -15.164 -6.465 1.811 1 59.84 105 ILE A CA 1
ATOM 792 C C . ILE A 1 105 ? -16.094 -7.559 1.289 1 59.84 105 ILE A C 1
ATOM 794 O O . ILE A 1 105 ? -16.984 -7.293 0.485 1 59.84 105 ILE A O 1
ATOM 798 N N . PHE A 1 106 ? -15.727 -8.797 1.522 1 57.56 106 PHE A N 1
ATOM 799 C CA . PHE A 1 106 ? -16.609 -9.859 1.064 1 57.56 106 PHE A CA 1
ATOM 800 C C . PHE A 1 106 ? -18.016 -9.68 1.642 1 57.56 106 PHE A C 1
ATOM 802 O O . PHE A 1 106 ? -18.219 -9.836 2.848 1 57.56 106 PHE A O 1
ATOM 809 N N . GLY A 1 107 ? -18.562 -8.602 1.873 1 48.69 107 GLY A N 1
ATOM 810 C CA . GLY A 1 107 ? -19.953 -8.531 2.295 1 48.69 107 GLY A CA 1
ATOM 811 C C . GLY A 1 107 ? -20.578 -9.891 2.488 1 48.69 107 GLY A C 1
ATOM 812 O O . GLY A 1 107 ? -20.047 -10.906 2.041 1 48.69 107 GLY A O 1
ATOM 813 N N . HIS A 1 108 ? -21.672 -10.023 3.48 1 45 108 HIS A N 1
ATOM 814 C CA . HIS A 1 108 ? -22.734 -10.945 3.859 1 45 108 HIS A CA 1
ATOM 815 C C . HIS A 1 108 ? -23.375 -11.586 2.629 1 45 108 HIS A C 1
ATOM 817 O O . HIS A 1 108 ? -23.984 -10.891 1.812 1 45 108 HIS A O 1
ATOM 823 N N . ARG A 1 109 ? -22.719 -12.383 1.972 1 41.19 109 ARG A N 1
ATOM 824 C CA . ARG A 1 109 ? -23.656 -13.117 1.132 1 41.19 109 ARG A CA 1
ATOM 825 C C . ARG A 1 109 ? -25.047 -13.148 1.755 1 41.19 109 ARG A C 1
ATOM 827 O O . ARG A 1 109 ? -25.188 -13.453 2.939 1 41.19 109 ARG A O 1
ATOM 834 N N . GLU A 1 110 ? -25.859 -12.227 1.433 1 44.22 110 GLU A N 1
ATOM 835 C CA . GLU A 1 110 ? -27.266 -12.359 1.819 1 44.22 110 GLU A CA 1
ATOM 836 C C . GLU A 1 110 ? -27.688 -13.82 1.866 1 44.22 110 GLU A C 1
ATOM 838 O O . GLU A 1 110 ? -27.391 -14.586 0.947 1 44.22 110 GLU A O 1
ATOM 843 N N . PRO A 1 111 ? -27.891 -14.383 3.068 1 44.69 111 PRO A N 1
ATOM 844 C CA . PRO A 1 111 ? -28.469 -15.727 3.049 1 44.69 111 PRO A CA 1
ATOM 845 C C . PRO A 1 111 ? -29.5 -15.906 1.935 1 44.69 111 PRO A C 1
ATOM 847 O O . PRO A 1 111 ? -30.203 -14.961 1.582 1 44.69 111 PRO A O 1
ATOM 850 N N . LYS A 1 112 ? -29.203 -16.734 1.021 1 43.41 112 LYS A N 1
ATOM 851 C CA . LYS A 1 112 ? -30.297 -17.094 0.122 1 43.41 112 LYS A CA 1
ATOM 852 C C . LYS A 1 112 ? -31.641 -17.062 0.844 1 43.41 112 LYS A C 1
ATOM 854 O O . LYS A 1 112 ? -31.766 -17.578 1.949 1 43.41 112 LYS A O 1
ATOM 859 N N . MET A 1 113 ? -32.375 -16.031 0.712 1 41.19 113 MET A N 1
ATOM 860 C CA . MET A 1 113 ? -33.75 -16.062 1.177 1 41.19 113 MET A CA 1
ATOM 861 C C . MET A 1 113 ? -34.375 -17.438 1.005 1 41.19 113 MET A C 1
ATOM 863 O O . MET A 1 113 ? -34.375 -17.984 -0.101 1 41.19 113 MET A O 1
ATOM 867 N N . LYS A 1 114 ? -34.5 -18.125 2.074 1 42.28 114 LYS A N 1
ATOM 868 C CA . LYS A 1 114 ? -35.375 -19.312 2.031 1 42.28 114 LYS A CA 1
ATOM 869 C C . LYS A 1 114 ? -36.625 -19.047 1.229 1 42.28 114 LYS A C 1
ATOM 871 O O . LYS A 1 114 ? -37.438 -18.188 1.59 1 42.28 114 LYS A O 1
ATOM 876 N N . THR A 1 115 ? -36.5 -19.047 -0.159 1 42.53 115 THR A N 1
ATOM 877 C CA . THR A 1 115 ? -37.812 -19.078 -0.806 1 42.53 115 THR A CA 1
ATOM 878 C C . THR A 1 115 ? -38.719 -20.094 -0.124 1 42.53 115 THR A C 1
ATOM 880 O O . THR A 1 115 ? -38.375 -21.266 -0.02 1 42.53 115 THR A O 1
ATOM 883 N N . GLU A 1 116 ? -39.344 -19.734 1.023 1 42.31 116 GLU A N 1
ATOM 884 C CA . GLU A 1 116 ? -40.5 -20.516 1.453 1 42.31 116 GLU A CA 1
ATOM 885 C C . GLU A 1 116 ? -41.312 -21 0.257 1 42.31 116 GLU A C 1
ATOM 887 O O . GLU A 1 116 ? -41.844 -20.188 -0.517 1 42.31 116 GLU A O 1
ATOM 892 N N . THR A 1 117 ? -40.844 -22.031 -0.357 1 39.44 117 THR A N 1
ATOM 893 C CA . THR A 1 117 ? -41.844 -22.719 -1.176 1 39.44 117 THR A CA 1
ATOM 894 C C . THR A 1 117 ? -43.125 -22.922 -0.394 1 39.44 117 THR A C 1
ATOM 896 O O . THR A 1 117 ? -43.125 -23.594 0.639 1 39.44 117 THR A O 1
ATOM 899 N N . ASN A 1 118 ? -43.938 -21.859 -0.228 1 41.66 118 ASN A N 1
ATOM 900 C CA . ASN A 1 118 ? -45.344 -22.094 0.102 1 41.66 118 ASN A CA 1
ATOM 901 C C . ASN A 1 118 ? -45.906 -23.281 -0.672 1 41.66 118 ASN A C 1
ATOM 903 O O . ASN A 1 118 ? -46.062 -23.219 -1.894 1 41.66 118 ASN A O 1
ATOM 907 N N . ASN A 1 119 ? -45.375 -24.5 -0.275 1 31.67 119 ASN A N 1
ATOM 908 C CA . ASN A 1 119 ? -46.406 -25.516 -0.496 1 31.67 119 ASN A CA 1
ATOM 909 C C . ASN A 1 119 ? -47.531 -25.391 0.498 1 31.67 119 ASN A C 1
ATOM 911 O O . ASN A 1 119 ? -47.312 -25.188 1.691 1 31.67 119 ASN A O 1
ATOM 915 N N . MET B 1 1 ? -6.258 -1.534 -4.043 1 97.25 1 MET B N 1
ATOM 916 C CA . MET B 1 1 ? -5.41 -2.723 -4.059 1 97.25 1 MET B CA 1
ATOM 917 C C . MET B 1 1 ? -6.031 -3.846 -3.236 1 97.25 1 MET B C 1
ATOM 919 O O . MET B 1 1 ? -6.594 -3.602 -2.17 1 97.25 1 MET B O 1
ATOM 923 N N . VAL B 1 2 ? -5.91 -4.992 -3.764 1 97.62 2 VAL B N 1
ATOM 924 C CA . VAL B 1 2 ? -6.336 -6.168 -3.014 1 97.62 2 VAL B CA 1
ATOM 925 C C . VAL B 1 2 ? -5.137 -6.777 -2.287 1 97.62 2 VAL B C 1
ATOM 927 O O . VAL B 1 2 ? -4.121 -7.094 -2.91 1 97.62 2 VAL B O 1
ATOM 930 N N . GLN B 1 3 ? -5.316 -6.844 -0.968 1 97.75 3 GLN B N 1
ATOM 931 C CA . GLN B 1 3 ? -4.242 -7.41 -0.158 1 97.75 3 GLN B CA 1
ATOM 932 C C . GLN B 1 3 ? -4.375 -8.922 -0.047 1 97.75 3 GLN B C 1
ATOM 934 O O . GLN B 1 3 ? -5.438 -9.438 0.304 1 97.75 3 GLN B O 1
ATOM 939 N N . VAL B 1 4 ? -3.252 -9.578 -0.359 1 97.88 4 VAL B N 1
ATOM 940 C CA . VAL B 1 4 ? -3.221 -11.039 -0.308 1 97.88 4 VAL B CA 1
ATOM 941 C C . VAL B 1 4 ? -2.295 -11.492 0.817 1 97.88 4 VAL B C 1
ATOM 943 O O . VAL B 1 4 ? -1.169 -11.008 0.939 1 97.88 4 VAL B O 1
ATOM 946 N N . ASN B 1 5 ? -2.768 -12.398 1.653 1 97.06 5 ASN B N 1
ATOM 947 C CA . ASN B 1 5 ? -1.947 -12.969 2.713 1 97.06 5 ASN B CA 1
ATOM 948 C C . ASN B 1 5 ? -1.083 -14.117 2.195 1 97.06 5 ASN B C 1
ATOM 950 O O . ASN B 1 5 ? -1.368 -15.281 2.459 1 97.06 5 ASN B O 1
ATOM 954 N N . THR B 1 6 ? -0.006 -13.75 1.611 1 98.12 6 THR B N 1
ATOM 955 C CA . THR B 1 6 ? 0.832 -14.75 0.955 1 98.12 6 THR B CA 1
ATOM 956 C C . THR B 1 6 ? 1.635 -15.547 1.982 1 98.12 6 THR B C 1
ATOM 958 O O . THR B 1 6 ? 2.049 -16.672 1.716 1 98.12 6 THR B O 1
ATOM 961 N N . SER B 1 7 ? 1.912 -14.93 3.135 1 96.12 7 SER B N 1
ATOM 962 C CA . SER B 1 7 ? 2.695 -15.609 4.16 1 96.12 7 SER B CA 1
ATOM 963 C C . SER B 1 7 ? 1.817 -16.531 5.008 1 96.12 7 SER B C 1
ATOM 965 O O . SER B 1 7 ? 2.326 -17.375 5.75 1 96.12 7 SER B O 1
ATOM 967 N N . ARG B 1 8 ? 0.529 -16.312 4.957 1 94.31 8 ARG B N 1
ATOM 968 C CA . ARG B 1 8 ? -0.473 -17.078 5.703 1 94.31 8 ARG B CA 1
ATOM 969 C C . ARG B 1 8 ? -0.321 -16.859 7.203 1 94.31 8 ARG B C 1
ATOM 971 O O . ARG B 1 8 ? -0.777 -17.672 8.008 1 94.31 8 ARG B O 1
ATOM 978 N N . GLU B 1 9 ? 0.382 -15.758 7.52 1 91.44 9 GLU B N 1
ATOM 979 C CA . GLU B 1 9 ? 0.419 -15.312 8.914 1 91.44 9 GLU B CA 1
ATOM 980 C C . GLU B 1 9 ? -0.803 -14.461 9.25 1 91.44 9 GLU B C 1
ATOM 982 O O . GLU B 1 9 ? -1.126 -13.516 8.531 1 91.44 9 GLU B O 1
ATOM 987 N N . GLU B 1 10 ? -1.386 -14.719 10.312 1 85.44 10 GLU B N 1
ATOM 988 C CA . GLU B 1 10 ? -2.629 -14.055 10.703 1 85.44 10 GLU B CA 1
ATOM 989 C C . GLU B 1 10 ? -2.432 -12.547 10.836 1 85.44 10 GLU B C 1
ATOM 991 O O . GLU B 1 10 ? -3.309 -11.766 10.469 1 85.44 10 GLU B O 1
ATOM 996 N N . GLU B 1 11 ? -1.246 -12.133 11.281 1 85.31 11 GLU B N 1
ATOM 997 C CA . GLU B 1 11 ? -0.995 -10.727 11.586 1 85.31 11 GLU B CA 1
ATOM 998 C C . GLU B 1 11 ? -0.858 -9.898 10.32 1 85.31 11 GLU B C 1
ATOM 1000 O O . GLU B 1 11 ? -0.917 -8.664 10.367 1 85.31 11 GLU B O 1
ATOM 1005 N N . LYS B 1 12 ? -0.694 -10.555 9.133 1 86.62 12 LYS B N 1
ATOM 1006 C CA . LYS B 1 12 ? -0.41 -9.805 7.91 1 86.62 12 LYS B CA 1
ATOM 1007 C C . LYS B 1 12 ? -1.698 -9.367 7.219 1 86.62 12 LYS B C 1
ATOM 1009 O O . LYS B 1 12 ? -1.683 -8.469 6.375 1 86.62 12 LYS B O 1
ATOM 1014 N N . GLY B 1 13 ? -2.785 -9.984 7.488 1 89 13 GLY B N 1
ATOM 1015 C CA . GLY B 1 13 ? -4.051 -9.602 6.887 1 89 13 GLY B CA 1
ATOM 1016 C C . GLY B 1 13 ? -4.168 -10.016 5.43 1 89 13 GLY B C 1
ATOM 1017 O O . GLY B 1 13 ? -3.289 -10.703 4.902 1 89 13 GLY B O 1
ATOM 1018 N N . GLY B 1 14 ? -5.285 -9.672 4.844 1 94.25 14 GLY B N 1
ATOM 1019 C CA . GLY B 1 14 ? -5.539 -9.969 3.445 1 94.25 14 GLY B CA 1
ATOM 1020 C C . GLY B 1 14 ? -6.301 -11.266 3.238 1 94.25 14 GLY B C 1
ATOM 1021 O O . GLY B 1 14 ? -6.57 -11.984 4.195 1 94.25 14 GLY B O 1
ATOM 1022 N N . CYS B 1 15 ? -6.586 -11.5 2.029 1 95.19 15 CYS B N 1
ATOM 1023 C CA . CYS B 1 15 ? -7.273 -12.734 1.674 1 95.19 15 CYS B CA 1
ATOM 1024 C C . CYS B 1 15 ? -6.273 -13.852 1.394 1 95.19 15 CYS B C 1
ATOM 1026 O O . CYS B 1 15 ? -5.086 -13.594 1.185 1 95.19 15 CYS B O 1
ATOM 1028 N N . ASP B 1 16 ? -6.793 -15.047 1.444 1 95.44 16 ASP B N 1
ATOM 1029 C CA . ASP B 1 16 ? -5.977 -16.172 1.01 1 95.44 16 ASP B CA 1
ATOM 1030 C C . ASP B 1 16 ? -5.641 -16.062 -0.476 1 95.44 16 ASP B C 1
ATOM 1032 O O . ASP B 1 16 ? -6.465 -15.617 -1.273 1 95.44 16 ASP B O 1
ATOM 1036 N N . PRO B 1 17 ? -4.426 -16.516 -0.843 1 97.44 17 PRO B N 1
ATOM 1037 C CA . PRO B 1 17 ? -4.066 -16.5 -2.262 1 97.44 17 PRO B CA 1
ATOM 1038 C C . PRO B 1 17 ? -5.137 -17.125 -3.152 1 97.44 17 PRO B C 1
ATOM 1040 O O . PRO B 1 17 ? -5.457 -16.578 -4.215 1 97.44 17 PRO B O 1
ATOM 1043 N N . GLU B 1 18 ? -5.789 -18.156 -2.725 1 95.94 18 GLU B N 1
ATOM 1044 C CA . GLU B 1 18 ? -6.77 -18.891 -3.514 1 95.94 18 GLU B CA 1
ATOM 1045 C C . GLU B 1 18 ? -8.055 -18.078 -3.701 1 95.94 18 GLU B C 1
ATOM 1047 O O . GLU B 1 18 ? -8.859 -18.391 -4.574 1 95.94 18 GLU B O 1
ATOM 1052 N N . LYS B 1 19 ? -8.227 -17.047 -2.9 1 95.5 19 LYS B N 1
ATOM 1053 C CA 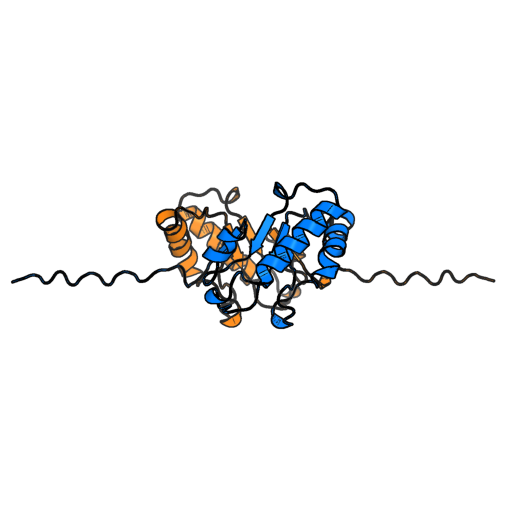. LYS B 1 19 ? -9.453 -16.25 -2.936 1 95.5 19 LYS B CA 1
ATOM 1054 C C . LYS B 1 19 ? -9.227 -14.914 -3.621 1 95.5 19 LYS B C 1
ATOM 1056 O O . LYS B 1 19 ? -10.141 -14.094 -3.727 1 95.5 19 LYS B O 1
ATOM 1061 N N . SER B 1 20 ? -8.008 -14.695 -4.078 1 97 20 SER B N 1
ATOM 1062 C CA . SER B 1 20 ? -7.656 -13.398 -4.637 1 97 20 SER B CA 1
ATOM 1063 C C . SER B 1 20 ? -8.5 -13.078 -5.871 1 97 20 SER B C 1
ATOM 1065 O O . SER B 1 20 ? -8.984 -11.961 -6.027 1 97 20 SER B O 1
ATOM 1067 N N . CYS B 1 21 ? -8.727 -14.07 -6.754 1 96.88 21 CYS B N 1
ATOM 1068 C CA . CYS B 1 21 ? -9.523 -13.859 -7.957 1 96.88 21 CYS B CA 1
ATOM 1069 C C . CYS B 1 21 ? -10.953 -13.461 -7.602 1 96.88 21 CYS B C 1
ATOM 1071 O O . CYS B 1 21 ? -11.5 -12.516 -8.18 1 96.88 21 CYS B O 1
ATOM 1073 N N . ASP B 1 22 ? -11.5 -14.18 -6.652 1 95.31 22 ASP B N 1
ATOM 1074 C CA . ASP B 1 22 ? -12.875 -13.914 -6.246 1 95.31 22 ASP B CA 1
ATOM 1075 C C . ASP B 1 22 ? -13.008 -12.516 -5.652 1 95.31 22 ASP B C 1
ATOM 1077 O O . ASP B 1 22 ? -13.984 -11.812 -5.922 1 95.31 22 ASP B O 1
ATOM 1081 N N . LEU B 1 23 ? -12.094 -12.148 -4.863 1 96.12 23 LEU B N 1
ATOM 1082 C CA . LEU B 1 23 ? -12.148 -10.844 -4.227 1 96.12 23 LEU B CA 1
ATOM 1083 C C . LEU B 1 23 ? -11.992 -9.727 -5.258 1 96.12 23 LEU B C 1
ATOM 1085 O O . LEU B 1 23 ? -12.711 -8.727 -5.203 1 96.12 23 LEU B O 1
ATOM 1089 N N . VAL B 1 24 ? -11.078 -9.898 -6.199 1 97 24 VAL B N 1
ATOM 1090 C CA . VAL B 1 24 ? -10.906 -8.914 -7.266 1 97 24 VAL B CA 1
ATOM 1091 C C . VAL B 1 24 ? -12.203 -8.781 -8.062 1 97 24 VAL B C 1
ATOM 1093 O O . VAL B 1 24 ? -12.656 -7.664 -8.328 1 97 24 VAL B O 1
ATOM 1096 N N . GLU B 1 25 ? -12.773 -9.875 -8.383 1 95.56 25 GLU B N 1
ATOM 1097 C CA . GLU B 1 25 ? -14.031 -9.867 -9.125 1 95.56 25 GLU B CA 1
ATOM 1098 C C . GLU B 1 25 ? -15.125 -9.141 -8.344 1 95.56 25 GLU B C 1
ATOM 1100 O O . GLU B 1 25 ? -15.883 -8.359 -8.922 1 95.56 25 GLU B O 1
ATOM 1105 N N . PHE B 1 26 ? -15.227 -9.445 -7.078 1 94.31 26 PHE B N 1
ATOM 1106 C CA . PHE B 1 26 ? -16.203 -8.789 -6.227 1 94.31 26 PHE B CA 1
ATOM 1107 C C . PHE B 1 26 ? -16.016 -7.273 -6.25 1 94.31 26 PHE B C 1
ATOM 1109 O O . PHE B 1 26 ? -16.984 -6.523 -6.402 1 94.31 26 PHE B O 1
ATOM 1116 N N . VAL B 1 27 ? -14.766 -6.836 -6.086 1 94.19 27 VAL B N 1
ATOM 1117 C CA . VAL B 1 27 ? -14.461 -5.406 -6.07 1 94.19 27 VAL B CA 1
ATOM 1118 C C . VAL B 1 27 ? -14.93 -4.766 -7.375 1 94.19 27 VAL B C 1
ATOM 1120 O O . VAL B 1 27 ? -15.594 -3.725 -7.359 1 94.19 27 VAL B O 1
ATOM 1123 N N . ILE B 1 28 ? -14.68 -5.391 -8.477 1 94.69 28 ILE B N 1
ATOM 1124 C CA . ILE B 1 28 ? -14.992 -4.852 -9.789 1 94.69 28 ILE B CA 1
ATOM 1125 C C . ILE B 1 28 ? -16.5 -4.809 -9.984 1 94.69 28 ILE B C 1
ATOM 1127 O O . ILE B 1 28 ? -17.047 -3.818 -10.484 1 94.69 28 ILE B O 1
ATOM 1131 N N . LYS B 1 29 ? -17.141 -5.75 -9.5 1 93.75 29 LYS B N 1
ATOM 1132 C CA . LYS B 1 29 ? -18.562 -5.902 -9.797 1 93.75 29 LYS B CA 1
ATOM 1133 C C . LYS B 1 29 ? -19.422 -5.188 -8.75 1 93.75 29 LYS B C 1
ATOM 1135 O O . LYS B 1 29 ? -20.5 -4.68 -9.07 1 93.75 29 LYS B O 1
ATOM 1140 N N . SER B 1 30 ? -18.953 -5.176 -7.512 1 92 30 SER B N 1
ATOM 1141 C CA . SER B 1 30 ? -19.859 -4.816 -6.426 1 92 30 SER B CA 1
ATOM 1142 C C . SER B 1 30 ? -19.422 -3.51 -5.762 1 92 30 SER B C 1
ATOM 1144 O O . SER B 1 30 ? -20.125 -2.99 -4.895 1 92 30 SER B O 1
ATOM 1146 N N . CYS B 1 31 ? -18.328 -3 -6.094 1 89.38 31 CYS B N 1
ATOM 1147 C CA . CYS B 1 31 ? -17.844 -1.765 -5.48 1 89.38 31 CYS B CA 1
ATOM 1148 C C . CYS B 1 31 ? -17.594 -0.699 -6.539 1 89.38 31 CYS B C 1
ATOM 1150 O O . CYS B 1 31 ? -16.438 -0.391 -6.84 1 89.38 31 CYS B O 1
ATOM 1152 N N . PRO B 1 32 ? -18.562 -0.097 -7.027 1 87.94 32 PRO B N 1
ATOM 1153 C CA . PRO B 1 32 ? -18.438 0.807 -8.172 1 87.94 32 PRO B CA 1
ATOM 1154 C C . PRO B 1 32 ? -17.609 2.051 -7.855 1 87.94 32 PRO B C 1
ATOM 1156 O O . PRO B 1 32 ? -17.109 2.709 -8.773 1 87.94 32 PRO B O 1
ATOM 1159 N N . SER B 1 33 ? -17.406 2.35 -6.633 1 88.19 33 SER B N 1
ATOM 1160 C CA . SER B 1 33 ? -16.656 3.537 -6.262 1 88.19 33 SER B CA 1
ATOM 1161 C C . SER B 1 33 ? -15.156 3.238 -6.199 1 88.19 33 SER B C 1
ATOM 1163 O O . SER B 1 33 ? -14.352 4.137 -5.953 1 88.19 33 SER B O 1
ATOM 1165 N N . LEU B 1 34 ? -14.867 1.95 -6.43 1 92.69 34 LEU B N 1
ATOM 1166 C CA . LEU B 1 34 ? -13.469 1.538 -6.371 1 92.69 34 LEU B CA 1
ATOM 1167 C C . LEU B 1 34 ? -12.992 1.032 -7.73 1 92.69 34 LEU B C 1
ATOM 1169 O O . LEU B 1 34 ? -13.75 0.368 -8.445 1 92.69 34 LEU B O 1
ATOM 1173 N N . LYS B 1 35 ? -11.812 1.491 -8.07 1 96.06 35 LYS B N 1
ATOM 1174 C CA . LYS B 1 35 ? -11.133 0.933 -9.234 1 96.06 35 LYS B CA 1
ATOM 1175 C C . LYS B 1 35 ? -10.008 -0.006 -8.82 1 96.06 35 LYS B C 1
ATOM 1177 O O . LYS B 1 35 ? -9.102 0.392 -8.078 1 96.06 35 LYS B O 1
ATOM 1182 N N . PHE B 1 36 ? -10.148 -1.217 -9.266 1 97.44 36 PHE B N 1
ATOM 1183 C CA . PHE B 1 36 ? -9.078 -2.174 -9 1 97.44 36 PHE B CA 1
ATOM 1184 C C . PHE B 1 36 ? -7.816 -1.807 -9.773 1 97.44 36 PHE B C 1
ATOM 1186 O O . PHE B 1 36 ? -7.863 -1.619 -10.992 1 97.44 36 PHE B O 1
ATOM 1193 N N . ILE B 1 37 ? -6.688 -1.744 -9.008 1 98.44 37 ILE B N 1
ATOM 1194 C CA . ILE B 1 37 ? -5.488 -1.33 -9.734 1 98.44 37 ILE B CA 1
ATOM 1195 C C . ILE B 1 37 ? -4.414 -2.408 -9.609 1 98.44 37 ILE B C 1
ATOM 1197 O O . ILE B 1 37 ? -3.42 -2.385 -10.344 1 98.44 37 ILE B O 1
ATOM 1201 N N . GLY B 1 38 ? -4.551 -3.328 -8.617 1 98.75 38 GLY B N 1
ATOM 1202 C CA . GLY B 1 38 ? -3.504 -4.324 -8.453 1 98.75 38 GLY B CA 1
ATOM 1203 C C . GLY B 1 38 ? -3.602 -5.09 -7.148 1 98.75 38 GLY B C 1
ATOM 1204 O O . GLY B 1 38 ? -4.602 -4.988 -6.438 1 98.75 38 GLY B O 1
ATOM 1205 N N . LEU B 1 39 ? -2.582 -5.891 -6.895 1 98.75 39 LEU B N 1
ATOM 1206 C CA . LEU B 1 39 ? -2.465 -6.727 -5.703 1 98.75 39 LEU B CA 1
ATOM 1207 C C . LEU B 1 39 ? -1.313 -6.258 -4.82 1 98.75 39 LEU B C 1
ATOM 1209 O O . LEU B 1 39 ? -0.338 -5.688 -5.316 1 98.75 39 LEU B O 1
ATOM 1213 N N . MET B 1 40 ? -1.475 -6.508 -3.559 1 98.69 40 MET B N 1
ATOM 1214 C CA . MET B 1 40 ? -0.38 -6.172 -2.654 1 98.69 40 MET B CA 1
ATOM 1215 C C . MET B 1 40 ? -0.211 -7.242 -1.581 1 98.69 40 MET B C 1
ATOM 1217 O O . MET B 1 40 ? -1.142 -8 -1.304 1 98.69 40 MET B O 1
ATOM 1221 N N . THR B 1 41 ? 1.031 -7.398 -1.038 1 98.25 41 THR B N 1
ATOM 1222 C CA . THR B 1 41 ? 1.275 -8.328 0.057 1 98.25 41 THR B CA 1
ATOM 1223 C C . THR B 1 41 ? 2.318 -7.773 1.021 1 98.25 41 THR B C 1
ATOM 1225 O O . THR B 1 41 ? 3.158 -6.961 0.632 1 98.25 41 THR B O 1
ATOM 1228 N N . ILE B 1 42 ? 2.094 -8.039 2.197 1 94.12 42 ILE B N 1
ATOM 1229 C CA . ILE B 1 42 ? 3.141 -7.941 3.209 1 94.12 42 ILE B CA 1
ATOM 1230 C C . ILE B 1 42 ? 3.68 -9.336 3.529 1 94.12 42 ILE B C 1
ATOM 1232 O O . ILE B 1 42 ? 3.041 -10.102 4.254 1 94.12 42 ILE B O 1
ATOM 1236 N N . GLY B 1 43 ? 4.738 -9.594 2.932 1 92.31 43 GLY B N 1
ATOM 1237 C CA . GLY B 1 43 ? 5.328 -10.914 3.096 1 92.31 43 GLY B CA 1
ATOM 1238 C C . GLY B 1 43 ? 5.922 -11.133 4.477 1 92.31 43 GLY B C 1
ATOM 1239 O O . GLY B 1 43 ? 5.867 -10.25 5.328 1 92.31 43 GLY B O 1
ATOM 1240 N N . LYS B 1 44 ? 6.414 -12.289 4.645 1 91.69 44 LYS B N 1
ATOM 1241 C CA . LYS B 1 44 ? 7.074 -12.625 5.902 1 91.69 44 LYS B CA 1
ATOM 1242 C C . LYS B 1 44 ? 8.273 -11.711 6.156 1 91.69 44 LYS B C 1
ATOM 1244 O O . LYS B 1 44 ? 9.039 -11.414 5.238 1 91.69 44 LYS B O 1
ATOM 1249 N N . TYR B 1 45 ? 8.391 -11.328 7.438 1 87.75 45 TYR B N 1
ATOM 1250 C CA . TYR B 1 45 ? 9.5 -10.461 7.812 1 87.75 45 TYR B CA 1
ATOM 1251 C C . TYR B 1 45 ? 10.82 -11.219 7.781 1 87.75 45 TYR B C 1
ATOM 1253 O O . TYR B 1 45 ? 10.898 -12.359 8.242 1 87.75 45 TYR B O 1
ATOM 1261 N N . GLY B 1 46 ? 11.789 -10.602 7.266 1 88.81 46 GLY B N 1
ATOM 1262 C CA . GLY B 1 46 ? 13.156 -11.078 7.422 1 88.81 46 GLY B CA 1
ATOM 1263 C C . GLY B 1 46 ? 13.461 -12.312 6.594 1 88.81 46 GLY B C 1
ATOM 1264 O O . GLY B 1 46 ? 14.234 -13.172 7.016 1 88.81 46 GLY B O 1
ATOM 1265 N N . TYR B 1 47 ? 12.836 -12.461 5.484 1 92.44 47 TYR B N 1
ATOM 1266 C CA . TYR B 1 47 ? 13.164 -13.594 4.621 1 92.44 47 TYR B CA 1
ATOM 1267 C C . TYR B 1 47 ? 14.641 -13.57 4.234 1 92.44 47 TYR B C 1
ATOM 1269 O O . TYR B 1 47 ? 15.188 -12.508 3.914 1 92.44 47 TYR B O 1
ATOM 1277 N N . ASP B 1 48 ? 15.258 -14.758 4.348 1 93.5 48 ASP B N 1
ATOM 1278 C CA . ASP B 1 48 ? 16.656 -14.922 3.975 1 93.5 48 ASP B CA 1
ATOM 1279 C C . ASP B 1 48 ? 16.812 -15.086 2.465 1 93.5 48 ASP B C 1
ATOM 1281 O O . ASP B 1 48 ? 16.594 -16.172 1.927 1 93.5 48 ASP B O 1
ATOM 1285 N N . VAL B 1 49 ? 17.281 -14.039 1.797 1 90.75 49 VAL B N 1
ATOM 1286 C CA . VAL B 1 49 ? 17.328 -13.984 0.339 1 90.75 49 VAL B CA 1
ATOM 1287 C C . VAL B 1 49 ? 18.359 -14.992 -0.181 1 90.75 49 VAL B C 1
ATOM 1289 O O . VAL B 1 49 ? 18.344 -15.352 -1.362 1 90.75 49 VAL B O 1
ATOM 1292 N N . SER B 1 50 ? 19.25 -15.352 0.682 1 93.94 50 SER B N 1
ATOM 1293 C CA . SER B 1 50 ? 20.234 -16.344 0.269 1 93.94 50 SER B CA 1
ATOM 1294 C C . SER B 1 50 ? 19.578 -17.688 -0.041 1 93.94 50 SER B C 1
ATOM 1296 O O . SER B 1 50 ? 20.172 -18.531 -0.704 1 93.94 50 SER B O 1
ATOM 1298 N N . LYS B 1 51 ? 18.406 -17.859 0.385 1 96.31 51 LYS B N 1
ATOM 1299 C CA . LYS B 1 51 ? 17.656 -19.094 0.176 1 96.31 51 LYS B CA 1
ATOM 1300 C C . LYS B 1 51 ? 16.875 -19.062 -1.134 1 96.31 51 LYS B C 1
ATOM 1302 O O . LYS B 1 51 ? 16.141 -20 -1.449 1 96.31 51 LYS B O 1
ATOM 1307 N N . GLY B 1 52 ? 17.031 -18.016 -1.872 1 96.31 52 GLY B N 1
ATOM 1308 C CA . GLY B 1 52 ? 16.312 -17.859 -3.125 1 96.31 52 GLY B CA 1
ATOM 1309 C C . GLY B 1 52 ? 15.266 -16.766 -3.078 1 96.31 52 GLY B C 1
ATOM 1310 O O . GLY B 1 52 ? 15.258 -15.938 -2.166 1 96.31 52 GLY B O 1
ATOM 1311 N N . PRO B 1 53 ? 14.445 -16.797 -4.113 1 96.69 53 PRO B N 1
ATOM 1312 C CA . PRO B 1 53 ? 13.406 -15.766 -4.172 1 96.69 53 PRO B CA 1
ATOM 1313 C C . PRO B 1 53 ? 12.398 -15.883 -3.033 1 96.69 53 PRO B C 1
ATOM 1315 O O . PRO B 1 53 ? 12.047 -17 -2.623 1 96.69 53 PRO B O 1
ATOM 1318 N N . ASN B 1 54 ? 11.992 -14.797 -2.477 1 97.19 54 ASN B N 1
ATOM 1319 C CA . ASN B 1 54 ? 10.984 -14.766 -1.424 1 97.19 54 ASN B CA 1
ATOM 1320 C C . ASN B 1 54 ? 9.688 -15.453 -1.868 1 97.19 54 ASN B C 1
ATOM 1322 O O . ASN B 1 54 ? 9.062 -15.031 -2.84 1 97.19 54 ASN B O 1
ATOM 1326 N N . PRO B 1 55 ? 9.336 -16.516 -1.271 1 98.06 55 PRO B N 1
ATOM 1327 C CA . PRO B 1 55 ? 8.156 -17.266 -1.727 1 98.06 55 PRO B CA 1
ATOM 1328 C C . PRO B 1 55 ? 6.875 -16.438 -1.655 1 98.06 55 PRO B C 1
ATOM 1330 O O . PRO B 1 55 ? 5.934 -16.688 -2.41 1 98.06 55 PRO B O 1
ATOM 1333 N N . ASP B 1 56 ? 6.855 -15.484 -0.783 1 98.31 56 ASP B N 1
ATOM 1334 C CA . ASP B 1 56 ? 5.668 -14.641 -0.673 1 98.31 56 ASP B CA 1
ATOM 1335 C C . ASP B 1 56 ? 5.512 -13.75 -1.904 1 98.31 56 ASP B C 1
ATOM 1337 O O . ASP B 1 56 ? 4.395 -13.508 -2.365 1 98.31 56 ASP B O 1
ATOM 1341 N N . PHE B 1 57 ? 6.602 -13.219 -2.404 1 98.5 57 PHE B N 1
ATOM 1342 C CA . PHE B 1 57 ? 6.555 -12.43 -3.627 1 98.5 57 PHE B CA 1
ATOM 1343 C C . PHE B 1 57 ? 6.172 -13.297 -4.82 1 98.5 57 PHE B C 1
ATOM 1345 O O . PHE B 1 57 ? 5.371 -12.883 -5.66 1 98.5 57 PHE B O 1
ATOM 1352 N N . LEU B 1 58 ? 6.684 -14.516 -4.828 1 98.69 58 LEU B N 1
ATOM 1353 C CA . LEU B 1 58 ? 6.332 -15.445 -5.898 1 98.69 58 LEU B CA 1
ATOM 1354 C C . LEU B 1 58 ? 4.848 -15.781 -5.859 1 98.69 58 LEU B C 1
ATOM 1356 O O . LEU B 1 58 ? 4.199 -15.875 -6.902 1 98.69 58 LEU B O 1
ATOM 1360 N N . ALA B 1 59 ? 4.371 -15.922 -4.668 1 98.75 59 ALA B N 1
ATOM 1361 C CA . ALA B 1 59 ? 2.951 -16.219 -4.5 1 98.75 59 ALA B CA 1
ATOM 1362 C C . ALA B 1 59 ? 2.082 -15.086 -5.02 1 98.75 59 ALA B C 1
ATOM 1364 O O . ALA B 1 59 ? 1.03 -15.32 -5.621 1 98.75 59 ALA B O 1
ATOM 1365 N N . LEU B 1 60 ? 2.523 -13.867 -4.801 1 98.81 60 LEU B N 1
ATOM 1366 C CA . LEU B 1 60 ? 1.744 -12.727 -5.277 1 98.81 60 LEU B CA 1
ATOM 1367 C C . LEU B 1 60 ? 1.762 -12.656 -6.801 1 98.81 60 LEU B C 1
ATOM 1369 O O . LEU B 1 60 ? 0.754 -12.312 -7.422 1 98.81 60 LEU B O 1
ATOM 1373 N N . LEU B 1 61 ? 2.889 -13 -7.422 1 98.81 61 LEU B N 1
ATOM 1374 C CA . LEU B 1 61 ? 2.975 -13.07 -8.875 1 98.81 61 LEU B CA 1
ATOM 1375 C C . LEU B 1 61 ? 1.983 -14.094 -9.43 1 98.81 61 LEU B C 1
ATOM 1377 O O . LEU B 1 61 ? 1.298 -13.82 -10.414 1 98.81 61 LEU B O 1
ATOM 1381 N N . GLU B 1 62 ? 1.964 -15.18 -8.75 1 98.81 62 GLU B N 1
ATOM 1382 C CA . GLU B 1 62 ? 1.037 -16.219 -9.172 1 98.81 62 GLU B CA 1
ATOM 1383 C C . GLU B 1 62 ? -0.411 -15.758 -9.062 1 98.81 62 GLU B C 1
ATOM 1385 O O . GLU B 1 62 ? -1.224 -16.016 -9.953 1 98.81 62 GLU B O 1
ATOM 1390 N N . CYS B 1 63 ? -0.725 -15.086 -7.992 1 98.75 63 CYS B N 1
ATOM 1391 C CA . CYS B 1 63 ? -2.062 -14.523 -7.824 1 98.75 63 CYS B CA 1
ATOM 1392 C C . CYS B 1 63 ? -2.396 -13.562 -8.953 1 98.75 63 CYS B C 1
ATOM 1394 O O . CYS B 1 63 ? -3.496 -13.609 -9.508 1 98.75 63 CYS B O 1
ATOM 1396 N N . ARG B 1 64 ? -1.419 -12.688 -9.273 1 98.81 64 ARG B N 1
ATOM 1397 C CA . ARG B 1 64 ? -1.631 -11.75 -10.359 1 98.81 64 ARG B CA 1
ATOM 1398 C C . ARG B 1 64 ? -1.902 -12.477 -11.672 1 98.81 64 ARG B C 1
ATOM 1400 O O . ARG B 1 64 ? -2.83 -12.125 -12.406 1 98.81 64 ARG B O 1
ATOM 1407 N N . ASP B 1 65 ? -1.129 -13.508 -11.977 1 98.75 65 ASP B N 1
ATOM 1408 C CA . ASP B 1 65 ? -1.305 -14.281 -13.195 1 98.75 65 ASP B CA 1
ATOM 1409 C C . ASP B 1 65 ? -2.686 -14.93 -13.242 1 98.75 65 ASP B C 1
ATOM 1411 O O . ASP B 1 65 ? -3.35 -14.914 -14.281 1 98.75 65 ASP B O 1
ATOM 1415 N N . ASN B 1 66 ? -3.09 -15.484 -12.125 1 98.75 66 ASN B N 1
ATOM 1416 C CA . ASN B 1 66 ? -4.395 -16.125 -12.039 1 98.75 66 ASN B CA 1
ATOM 1417 C C . ASN B 1 66 ? -5.527 -15.125 -12.25 1 98.75 66 ASN B C 1
ATOM 1419 O O . ASN B 1 66 ? -6.484 -15.406 -12.977 1 98.75 66 ASN B O 1
ATOM 1423 N N . VAL B 1 67 ? -5.43 -13.961 -11.625 1 98.44 67 VAL B N 1
ATOM 1424 C CA . VAL B 1 67 ? -6.426 -12.906 -11.766 1 98.44 67 VAL B CA 1
ATOM 1425 C C . VAL B 1 67 ? -6.508 -12.461 -13.219 1 98.44 67 VAL B C 1
ATOM 1427 O O . VAL B 1 67 ? -7.602 -12.32 -13.781 1 98.44 67 VAL B O 1
ATOM 1430 N N . CYS B 1 68 ? -5.363 -12.289 -13.828 1 98.75 68 CYS B N 1
ATOM 1431 C CA . CYS B 1 68 ? -5.312 -11.828 -15.211 1 98.75 68 CYS B CA 1
ATOM 1432 C C . CYS B 1 68 ? -5.93 -12.859 -16.156 1 98.75 68 CYS B C 1
ATOM 1434 O O . CYS B 1 68 ? -6.672 -12.5 -17.062 1 98.75 68 CYS B O 1
ATOM 1436 N N . ALA B 1 69 ? -5.59 -14.094 -15.906 1 98.56 69 ALA B N 1
ATOM 1437 C CA . ALA B 1 69 ? -6.129 -15.164 -16.75 1 98.56 69 ALA B CA 1
ATOM 1438 C C . ALA B 1 69 ? -7.645 -15.266 -16.609 1 98.56 69 ALA B C 1
ATOM 1440 O O . ALA B 1 69 ? -8.359 -15.375 -17.594 1 98.56 69 ALA B O 1
ATOM 1441 N N . LYS B 1 70 ? -8.094 -15.203 -15.406 1 97.94 70 LYS B N 1
ATOM 1442 C CA . LYS B 1 70 ? -9.516 -15.398 -15.125 1 97.94 70 LYS B CA 1
ATOM 1443 C C . LYS B 1 70 ? -10.336 -14.227 -15.648 1 97.94 70 LYS B C 1
ATOM 1445 O O . LYS B 1 70 ? -11.438 -14.422 -16.172 1 97.94 70 LYS B O 1
ATOM 1450 N N . LEU B 1 71 ? -9.805 -13.055 -15.523 1 97.56 71 LEU B N 1
ATOM 1451 C CA . LEU B 1 71 ? -10.602 -11.859 -15.812 1 97.56 71 LEU B CA 1
ATOM 1452 C C . LEU B 1 71 ? -10.156 -11.219 -17.125 1 97.56 71 LEU B C 1
ATOM 1454 O O . LEU B 1 71 ? -10.656 -10.156 -17.484 1 97.56 71 LEU B O 1
ATOM 1458 N N . ASN B 1 72 ? -9.203 -11.836 -17.766 1 98.06 72 ASN B N 1
ATOM 1459 C CA . ASN B 1 72 ? -8.688 -11.406 -19.062 1 98.06 72 ASN B CA 1
ATOM 1460 C C . ASN B 1 72 ? -8.062 -10.016 -18.984 1 98.06 72 ASN B C 1
ATOM 1462 O O . ASN B 1 72 ? -8.383 -9.141 -19.797 1 98.06 72 ASN B O 1
ATOM 1466 N N . PHE B 1 73 ? -7.277 -9.812 -17.953 1 98.5 73 PHE B N 1
ATOM 1467 C CA . PHE B 1 73 ? -6.504 -8.578 -17.797 1 98.5 73 PHE B CA 1
ATOM 1468 C C . PHE B 1 73 ? -5.129 -8.727 -18.438 1 98.5 73 PHE B C 1
ATOM 1470 O O . PHE B 1 73 ? -4.598 -9.836 -18.547 1 98.5 73 PHE B O 1
ATOM 1477 N N . ASN B 1 74 ? -4.594 -7.641 -18.875 1 98.38 74 ASN B N 1
ATOM 1478 C CA . ASN B 1 74 ? -3.172 -7.57 -19.188 1 98.38 74 ASN B CA 1
ATOM 1479 C C . ASN B 1 74 ? -2.316 -7.465 -17.938 1 98.38 74 ASN B C 1
ATOM 1481 O O . ASN B 1 74 ? -2.486 -6.543 -17.141 1 98.38 74 ASN B O 1
ATOM 1485 N N . PRO B 1 75 ? -1.404 -8.414 -17.75 1 98.06 75 PRO B N 1
ATOM 1486 C CA . PRO B 1 75 ? -0.576 -8.383 -16.531 1 98.06 75 PRO B CA 1
ATOM 1487 C C . PRO B 1 75 ? 0.111 -7.035 -16.328 1 98.06 75 PRO B C 1
ATOM 1489 O O . PRO B 1 75 ? 0.331 -6.617 -15.195 1 98.06 75 PRO B O 1
ATOM 1492 N N . LYS B 1 76 ? 0.359 -6.336 -17.391 1 97.19 76 LYS B N 1
ATOM 1493 C CA . LYS B 1 76 ? 1.043 -5.051 -17.312 1 97.19 76 LYS B CA 1
ATOM 1494 C C . LYS B 1 76 ? 0.147 -3.994 -16.656 1 97.19 76 LYS B C 1
ATOM 1496 O O . LYS B 1 76 ? 0.63 -2.953 -16.219 1 97.19 76 LYS B O 1
ATOM 1501 N N . ASP B 1 77 ? -1.14 -4.25 -16.641 1 97.88 77 ASP B N 1
ATOM 1502 C CA . ASP B 1 77 ? -2.096 -3.279 -16.109 1 97.88 77 ASP B CA 1
ATOM 1503 C C . ASP B 1 77 ? -2.461 -3.59 -14.664 1 97.88 77 ASP B C 1
ATOM 1505 O O . ASP B 1 77 ? -3.268 -2.883 -14.055 1 97.88 77 ASP B O 1
ATOM 1509 N N . VAL B 1 78 ? -1.883 -4.66 -14.094 1 98.69 78 VAL B N 1
ATOM 1510 C CA . VAL B 1 78 ? -2.158 -5.062 -12.719 1 98.69 78 VAL B CA 1
ATOM 1511 C C . VAL B 1 78 ? -0.918 -4.84 -11.859 1 98.69 78 VAL B C 1
ATOM 1513 O O . VAL B 1 78 ? 0.069 -5.57 -11.977 1 98.69 78 VAL B O 1
ATOM 1516 N N . GLU B 1 79 ? -1.039 -3.879 -11.031 1 98.69 79 GLU B N 1
ATOM 1517 C CA . GLU B 1 79 ? 0.1 -3.49 -10.203 1 98.69 79 GLU B CA 1
ATOM 1518 C C . GLU B 1 79 ? 0.388 -4.539 -9.133 1 98.69 79 GLU B C 1
ATOM 1520 O O . GLU B 1 79 ? -0.527 -5.207 -8.648 1 98.69 79 GLU B O 1
ATOM 1525 N N . LEU B 1 80 ? 1.671 -4.645 -8.859 1 98.81 80 LEU B N 1
ATOM 1526 C CA . LEU B 1 80 ? 2.152 -5.449 -7.746 1 98.81 80 LEU B CA 1
ATOM 1527 C C . LEU B 1 80 ? 2.838 -4.574 -6.699 1 98.81 80 LEU B C 1
ATOM 1529 O O . LEU B 1 80 ? 3.908 -4.02 -6.953 1 98.81 80 LEU B O 1
ATOM 1533 N N . SER B 1 81 ? 2.193 -4.469 -5.52 1 98.69 81 SER B N 1
ATOM 1534 C CA . SER B 1 81 ? 2.818 -3.77 -4.402 1 98.69 81 SER B CA 1
ATOM 1535 C C . SER B 1 81 ? 3.395 -4.754 -3.389 1 98.69 81 SER B C 1
ATOM 1537 O O . SER B 1 81 ? 2.654 -5.344 -2.6 1 98.69 81 SER B O 1
ATOM 1539 N N . MET B 1 82 ? 4.629 -4.906 -3.477 1 98.19 82 MET B N 1
ATOM 1540 C CA . MET B 1 82 ? 5.375 -5.77 -2.568 1 98.19 82 MET B CA 1
ATOM 1541 C C . MET B 1 82 ? 6.805 -5.273 -2.393 1 98.19 82 MET B C 1
ATOM 1543 O O . MET B 1 82 ? 7.383 -4.691 -3.314 1 98.19 82 MET B O 1
ATOM 1547 N N . GLY B 1 83 ? 7.332 -5.508 -1.213 1 95.31 83 GLY B N 1
ATOM 1548 C CA . GLY B 1 83 ? 8.641 -4.992 -0.863 1 95.31 83 GLY B CA 1
ATOM 1549 C C . GLY B 1 83 ? 8.586 -3.787 0.057 1 95.31 83 GLY B C 1
ATOM 1550 O O . GLY B 1 83 ? 7.832 -2.846 -0.191 1 95.31 83 GLY B O 1
ATOM 1551 N N . MET B 1 84 ? 9.344 -3.812 1.105 1 93.62 84 MET B N 1
ATOM 1552 C CA . MET B 1 84 ? 9.508 -2.744 2.088 1 93.62 84 MET B CA 1
ATOM 1553 C C . MET B 1 84 ? 10.977 -2.398 2.279 1 93.62 84 MET B C 1
ATOM 1555 O O . MET B 1 84 ? 11.828 -2.84 1.507 1 93.62 84 MET B O 1
ATOM 1559 N N . SER B 1 85 ? 11.211 -1.635 3.324 1 90.62 85 SER B N 1
ATOM 1560 C CA . SER B 1 85 ? 12.539 -1.058 3.498 1 90.62 85 SER B CA 1
ATOM 1561 C C . SER B 1 85 ? 13.617 -2.137 3.486 1 90.62 85 SER B C 1
ATOM 1563 O O . SER B 1 85 ? 14.711 -1.925 2.959 1 90.62 85 SER B O 1
ATOM 1565 N N . ASP B 1 86 ? 13.281 -3.375 3.926 1 88.56 86 ASP B N 1
ATOM 1566 C CA . ASP B 1 86 ? 14.305 -4.387 4.145 1 88.56 86 ASP B CA 1
ATOM 1567 C C . ASP B 1 86 ? 14.383 -5.352 2.963 1 88.56 86 ASP B C 1
ATOM 1569 O O . ASP B 1 86 ? 15.32 -6.156 2.873 1 88.56 86 ASP B O 1
ATOM 1573 N N . ASP B 1 87 ? 13.43 -5.227 2.053 1 92.06 87 ASP B N 1
ATOM 1574 C CA . ASP B 1 87 ? 13.438 -6.266 1.029 1 92.06 87 ASP B CA 1
ATOM 1575 C C . ASP B 1 87 ? 12.945 -5.723 -0.31 1 92.06 87 ASP B C 1
ATOM 1577 O O . ASP B 1 87 ? 12.609 -6.496 -1.213 1 92.06 87 ASP B O 1
ATOM 1581 N N . PHE B 1 88 ? 12.992 -4.371 -0.519 1 92.56 88 PHE B N 1
ATOM 1582 C CA . PHE B 1 88 ? 12.398 -3.795 -1.722 1 92.56 88 PHE B CA 1
ATOM 1583 C C . PHE B 1 88 ? 13.242 -4.121 -2.947 1 92.56 88 PHE B C 1
ATOM 1585 O O . PHE B 1 88 ? 12.719 -4.238 -4.059 1 92.56 88 PHE B O 1
ATOM 1592 N N . GLU B 1 89 ? 14.57 -4.309 -2.734 1 91.31 89 GLU B N 1
ATOM 1593 C CA . GLU B 1 89 ? 15.414 -4.609 -3.883 1 91.31 89 GLU B CA 1
ATOM 1594 C C . GLU B 1 89 ? 15.039 -5.945 -4.516 1 91.31 89 GLU B C 1
ATOM 1596 O O . GLU B 1 89 ? 14.883 -6.035 -5.738 1 91.31 89 GLU B O 1
ATOM 1601 N N . GLN B 1 90 ? 14.867 -6.914 -3.674 1 94.69 90 GLN B N 1
ATOM 1602 C CA . GLN B 1 90 ? 14.461 -8.211 -4.207 1 94.69 90 GLN B CA 1
ATOM 1603 C C . GLN B 1 90 ? 13.055 -8.141 -4.801 1 94.69 90 GLN B C 1
ATOM 1605 O O . GLN B 1 90 ? 12.773 -8.789 -5.809 1 94.69 90 GLN B O 1
ATOM 1610 N N . ALA B 1 91 ? 12.18 -7.395 -4.109 1 96.62 91 ALA B N 1
ATOM 1611 C CA . ALA B 1 91 ? 10.82 -7.223 -4.617 1 96.62 91 ALA B CA 1
ATOM 1612 C C . ALA B 1 91 ? 10.836 -6.66 -6.035 1 96.62 91 ALA B C 1
ATOM 1614 O O . ALA B 1 91 ? 10.117 -7.145 -6.91 1 96.62 91 ALA B O 1
ATOM 1615 N N . ILE B 1 92 ? 11.688 -5.668 -6.281 1 95.38 92 ILE B N 1
ATOM 1616 C CA . ILE B 1 92 ? 11.812 -5.047 -7.594 1 95.38 92 ILE B CA 1
ATOM 1617 C C . ILE B 1 92 ? 12.336 -6.07 -8.602 1 95.38 92 ILE B C 1
ATOM 1619 O O . ILE B 1 92 ? 11.812 -6.176 -9.711 1 95.38 92 ILE B O 1
ATOM 1623 N N . GLU B 1 93 ? 13.328 -6.84 -8.156 1 95.5 93 GLU B N 1
ATOM 1624 C CA . GLU B 1 93 ? 13.891 -7.871 -9.023 1 95.5 93 GLU B CA 1
ATOM 1625 C C . GLU B 1 93 ? 12.82 -8.867 -9.461 1 95.5 93 GLU B C 1
ATOM 1627 O O . GLU B 1 93 ? 12.859 -9.375 -10.586 1 95.5 93 GLU B O 1
ATOM 1632 N N . LEU B 1 94 ? 11.867 -9.086 -8.602 1 97.12 94 LEU B N 1
ATOM 1633 C CA . LEU B 1 94 ? 10.852 -10.102 -8.867 1 97.12 94 LEU B CA 1
ATOM 1634 C C . LEU B 1 94 ? 9.633 -9.492 -9.555 1 97.12 94 LEU B C 1
ATOM 1636 O O . LEU B 1 94 ? 8.664 -10.188 -9.836 1 97.12 94 LEU B O 1
ATOM 1640 N N . GLY B 1 95 ? 9.672 -8.203 -9.781 1 97.06 95 GLY B N 1
ATOM 1641 C CA . GLY B 1 95 ? 8.633 -7.648 -10.633 1 97.06 95 GLY B CA 1
ATOM 1642 C C . GLY B 1 95 ? 7.695 -6.715 -9.891 1 97.06 95 GLY B C 1
ATOM 1643 O O . GLY B 1 95 ? 6.668 -6.297 -10.43 1 97.06 95 GLY B O 1
ATOM 1644 N N . SER B 1 96 ? 8.047 -6.324 -8.633 1 98.25 96 SER B N 1
ATOM 1645 C CA . SER B 1 96 ? 7.242 -5.344 -7.91 1 98.25 96 SER B CA 1
ATOM 1646 C C . SER B 1 96 ? 7.152 -4.027 -8.68 1 98.25 96 SER B C 1
ATOM 1648 O O . SER B 1 96 ? 8.148 -3.557 -9.234 1 98.25 96 SER B O 1
ATOM 1650 N N . THR B 1 97 ? 5.891 -3.479 -8.734 1 98.12 97 THR B N 1
ATOM 1651 C CA . THR B 1 97 ? 5.715 -2.203 -9.422 1 98.12 97 THR B CA 1
ATOM 1652 C C . THR B 1 97 ? 5.633 -1.058 -8.414 1 98.12 97 THR B C 1
ATOM 1654 O O . THR B 1 97 ? 5.723 0.113 -8.789 1 98.12 97 THR B O 1
ATOM 1657 N N . SER B 1 98 ? 5.504 -1.354 -7.176 1 97.94 98 SER B N 1
ATOM 1658 C CA . SER B 1 98 ? 5.555 -0.362 -6.105 1 97.94 98 SER B CA 1
ATOM 1659 C C . SER B 1 98 ? 6.086 -0.971 -4.812 1 97.94 98 SER B C 1
ATOM 1661 O O . SER B 1 98 ? 5.844 -2.146 -4.527 1 97.94 98 SER B O 1
ATOM 1663 N N . VAL B 1 99 ? 6.844 -0.168 -4.125 1 97.31 99 VAL B N 1
ATOM 1664 C CA . VAL B 1 99 ? 7.391 -0.56 -2.828 1 97.31 99 VAL B CA 1
ATOM 1665 C C . VAL B 1 99 ? 7.039 0.492 -1.78 1 97.31 99 VAL B C 1
ATOM 1667 O O . VAL B 1 99 ? 6.688 1.625 -2.121 1 97.31 99 VAL B O 1
ATOM 1670 N N . ARG B 1 100 ? 7.082 0.046 -0.591 1 96.56 100 ARG B N 1
ATOM 1671 C CA . ARG B 1 100 ? 6.742 0.903 0.54 1 96.56 100 ARG B CA 1
ATOM 1672 C C . ARG B 1 100 ? 7.934 1.072 1.478 1 96.56 100 ARG B C 1
ATOM 1674 O O . ARG B 1 100 ? 8.391 0.104 2.086 1 96.56 100 ARG B O 1
ATOM 1681 N N . VAL B 1 101 ? 8.375 2.332 1.58 1 95 101 VAL B N 1
ATOM 1682 C CA . VAL B 1 101 ? 9.609 2.525 2.33 1 95 101 VAL B CA 1
ATOM 1683 C C . VAL B 1 101 ? 9.375 3.518 3.467 1 95 101 VAL B C 1
ATOM 1685 O O . VAL B 1 101 ? 8.609 4.473 3.318 1 95 101 VAL B O 1
ATOM 1688 N N . GLY B 1 102 ? 9.961 3.307 4.637 1 90.38 102 GLY B N 1
ATOM 1689 C CA . GLY B 1 102 ? 9.891 4.148 5.82 1 90.38 102 GLY B CA 1
ATOM 1690 C C . GLY B 1 102 ? 11.25 4.457 6.418 1 90.38 102 GLY B C 1
ATOM 1691 O O . GLY B 1 102 ? 12.117 5.016 5.742 1 90.38 102 GLY B O 1
ATOM 1692 N N . THR B 1 103 ? 11.695 3.904 7.562 1 72.81 103 THR B N 1
ATOM 1693 C CA . THR B 1 103 ? 12.852 4.293 8.375 1 72.81 103 THR B CA 1
ATOM 1694 C C . THR B 1 103 ? 14.148 3.805 7.738 1 72.81 103 THR B C 1
ATOM 1696 O O . THR B 1 103 ? 15.172 4.484 7.812 1 72.81 103 THR B O 1
ATOM 1699 N N . ALA B 1 104 ? 14.234 2.609 7.188 1 61.69 104 ALA B N 1
ATOM 1700 C CA . ALA B 1 104 ? 15.516 1.97 6.902 1 61.69 104 ALA B CA 1
ATOM 1701 C C . ALA B 1 104 ? 16.219 2.654 5.734 1 61.69 104 ALA B C 1
ATOM 1703 O O . ALA B 1 104 ? 17.438 2.523 5.574 1 61.69 104 ALA B O 1
ATOM 1704 N N . ILE B 1 105 ? 15.461 3.262 4.852 1 59.72 105 ILE B N 1
ATOM 1705 C CA . ILE B 1 105 ? 16.172 3.713 3.662 1 59.72 105 ILE B CA 1
ATOM 1706 C C . ILE B 1 105 ? 17.078 4.887 4.02 1 59.72 105 ILE B C 1
ATOM 1708 O O . ILE B 1 105 ? 17.844 5.379 3.176 1 59.72 105 ILE B O 1
ATOM 1712 N N . PHE B 1 106 ? 16.828 5.504 5.156 1 57.88 106 PHE B N 1
ATOM 1713 C CA . PHE B 1 106 ? 17.703 6.609 5.539 1 57.88 106 PHE B CA 1
ATOM 1714 C C . PHE B 1 106 ? 19.156 6.156 5.613 1 57.88 106 PHE B C 1
ATOM 1716 O O . PHE B 1 106 ? 19.516 5.367 6.484 1 57.88 106 PHE B O 1
ATOM 1723 N N . GLY B 1 107 ? 19.672 5.312 4.855 1 48.88 107 GLY B N 1
ATOM 1724 C CA . GLY B 1 107 ? 21.094 5.062 4.883 1 48.88 107 GLY B CA 1
ATOM 1725 C C . GLY B 1 107 ? 21.828 5.875 5.938 1 48.88 107 GLY B C 1
ATOM 1726 O O . GLY B 1 107 ? 21.281 6.84 6.473 1 48.88 107 GLY B O 1
ATOM 1727 N N . HIS B 1 108 ? 23.016 5.297 6.551 1 45 108 HIS B N 1
ATOM 1728 C CA . HIS B 1 108 ? 24.156 5.734 7.367 1 45 108 HIS B CA 1
ATOM 1729 C C . HIS B 1 108 ? 24.641 7.113 6.93 1 45 108 HIS B C 1
ATOM 1731 O O . HIS B 1 108 ? 25.094 7.285 5.793 1 45 108 HIS B O 1
ATOM 1737 N N . ARG B 1 109 ? 23.938 8.086 7.168 1 41.34 109 ARG B N 1
ATOM 1738 C CA . ARG B 1 109 ? 24.781 9.273 7.02 1 41.34 109 ARG B CA 1
ATOM 1739 C C . ARG B 1 109 ? 26.25 8.922 7.238 1 41.34 109 ARG B C 1
ATOM 1741 O O . ARG B 1 109 ? 26.609 8.266 8.219 1 41.34 109 ARG B O 1
ATOM 1748 N N . GLU B 1 110 ? 26.953 8.625 6.219 1 44.38 110 GLU B N 1
ATOM 1749 C CA . GLU B 1 110 ? 28.406 8.523 6.359 1 44.38 110 GLU B CA 1
ATOM 1750 C C . GLU B 1 110 ? 28.922 9.484 7.426 1 44.38 110 GLU B C 1
ATOM 1752 O O . GLU B 1 110 ? 28.531 10.656 7.457 1 44.38 110 GLU B O 1
ATOM 1757 N N . PRO B 1 111 ? 29.312 8.984 8.594 1 44.81 111 PRO B N 1
ATOM 1758 C CA . PRO B 1 111 ? 29.969 9.93 9.5 1 44.81 111 PRO B CA 1
ATOM 1759 C C . PRO B 1 111 ? 30.828 10.961 8.758 1 44.81 111 PRO B C 1
ATOM 1761 O O . PRO B 1 111 ? 31.422 10.641 7.727 1 44.81 111 PRO B O 1
ATOM 1764 N N . LYS B 1 112 ? 30.438 12.172 8.828 1 43.62 112 LYS B N 1
ATOM 1765 C CA . LYS B 1 112 ? 31.406 13.164 8.352 1 43.62 112 LYS B CA 1
ATOM 1766 C C . LYS B 1 112 ? 32.844 12.688 8.586 1 43.62 112 LYS B C 1
ATOM 1768 O O . LYS B 1 112 ? 33.156 12.211 9.672 1 43.62 112 LYS B O 1
ATOM 1773 N N . MET B 1 113 ? 33.469 12.18 7.637 1 41.59 113 MET B N 1
ATOM 1774 C CA . MET B 1 113 ? 34.906 11.945 7.746 1 41.59 113 MET B CA 1
ATOM 1775 C C . MET B 1 113 ? 35.562 13.031 8.594 1 41.59 113 MET B C 1
ATOM 1777 O O . MET B 1 113 ? 35.469 14.219 8.289 1 41.59 113 MET B O 1
ATOM 1781 N N . LYS B 1 114 ? 35.938 12.703 9.789 1 42.53 114 LYS B N 1
ATOM 1782 C CA . LYS B 1 114 ? 36.844 13.586 10.516 1 42.53 114 LYS B CA 1
ATOM 1783 C C . LYS B 1 114 ? 37.938 14.102 9.602 1 42.53 114 LYS B C 1
ATOM 1785 O O . LYS B 1 114 ? 38.719 13.32 9.055 1 42.53 114 LYS B O 1
ATOM 1790 N N . THR B 1 115 ? 37.594 15.133 8.742 1 42.22 115 THR B N 1
ATOM 1791 C CA . THR B 1 115 ? 38.781 15.734 8.148 1 42.22 115 THR B CA 1
ATOM 1792 C C . THR B 1 115 ? 39.875 15.922 9.203 1 42.22 115 THR B C 1
ATOM 1794 O O . THR B 1 115 ? 39.656 16.578 10.219 1 42.22 115 THR B O 1
ATOM 1797 N N . GLU B 1 116 ? 40.625 14.875 9.523 1 42.69 116 GLU B N 1
ATOM 1798 C CA . GLU B 1 116 ? 41.906 15.125 10.195 1 42.69 116 GLU B CA 1
ATOM 1799 C C . GLU B 1 116 ? 42.562 16.422 9.703 1 42.69 116 GLU B C 1
ATOM 1801 O O . GLU B 1 116 ? 42.875 16.547 8.523 1 42.69 116 GLU B O 1
ATOM 1806 N N . THR B 1 117 ? 42.031 17.531 10.188 1 39.69 117 THR B N 1
ATOM 1807 C CA . THR B 1 117 ? 42.938 18.656 10.031 1 39.69 117 THR B CA 1
ATOM 1808 C C . THR B 1 117 ? 44.344 18.281 10.469 1 39.69 117 THR B C 1
ATOM 1810 O O . THR B 1 117 ? 44.562 17.922 11.633 1 39.69 117 THR B O 1
ATOM 1813 N N . ASN B 1 118 ? 45.094 17.562 9.648 1 41.72 118 ASN B N 1
ATOM 1814 C CA . ASN B 1 118 ? 46.531 17.578 9.789 1 41.72 118 ASN B CA 1
ATOM 1815 C C . ASN B 1 118 ? 47.062 18.969 10.117 1 41.72 118 ASN B C 1
ATOM 1817 O O . ASN B 1 118 ? 47.031 19.859 9.281 1 41.72 118 ASN B O 1
ATOM 1821 N N . ASN B 1 119 ? 46.594 19.469 11.352 1 31.89 119 ASN B N 1
ATOM 1822 C CA . ASN B 1 119 ? 47.656 20.359 11.844 1 31.89 119 ASN B CA 1
ATOM 1823 C C . ASN B 1 119 ? 48.844 19.562 12.375 1 31.89 119 ASN B C 1
ATOM 1825 O O . ASN B 1 119 ? 48.656 18.578 13.086 1 31.89 119 ASN B O 1
#

Radius of gyration: 20.17 Å; Cα contacts (8 Å, |Δi|>4): 414; chains: 2; bounding box: 94×48×36 Å

Organism: Rhodnius prolixus (NCBI:txid13249)

Nearest PDB structures (foldseek):
  3r79-assembly3_A-2  TM=8.716E-01  e=3.877E-07  Agrobacterium fabrum str. C58
  3cpg-assembly1_A  TM=8.255E-01  e=8.481E-07  Bifidobacterium adolescentis ATCC 15703
  4fs9-assembly1_A  TM=7.500E-01  e=1.830E-02  Pseudomonas putida
  4dza-assembly1_A-2  TM=7.022E-01  e=3.084E-02  Proteus mirabilis
  4bf5-assembly1_B  TM=7.387E-01  e=1.213E-01  Aeromonas hydrophila subsp. hydrophila

Secondary structure (DSSP, 8-state):
-EEB-TT--GGG-SB-GGGHHHHHHHHHHH-TT----EEE----TT--GGGSS-HHHHHHHHHHHHHHHHHT--GGGSEEE---TTTHHHHHHTT-SB--B-GGGS-------------/-EEB-TT--GGG-SB-GGGHHHHHHHHHHH-TT----EEE----TT--GGGSS-HHHHHHHHHHHHHHHHHT--GGGSEEE---TTTHHHHHHTT-SB--B-GGGS-------------

pLDDT: mean 88.59, std 17.62, range [31.67, 98.81]

Solvent-accessible surface area (backbone atoms only — not comparable to full-atom values): 13444 Å² total; per-residue (Å²): 54,41,28,32,20,52,54,71,46,82,90,58,41,40,23,50,59,90,44,44,48,58,51,52,51,44,41,62,73,71,31,82,90,50,77,86,46,30,39,28,41,59,53,64,82,82,70,64,63,89,80,42,79,60,62,31,62,52,46,50,52,49,41,50,52,51,36,18,65,75,70,68,48,60,65,90,69,45,40,33,35,29,31,35,56,90,41,32,69,60,24,45,74,74,60,34,70,37,42,45,34,36,59,64,68,63,62,76,71,68,71,75,70,75,72,72,73,81,118,53,40,28,31,21,53,55,71,45,80,91,58,40,39,25,50,58,90,44,46,48,59,50,52,51,44,42,62,72,72,31,83,91,50,74,85,46,31,39,29,41,59,52,64,84,82,70,62,62,90,79,42,80,59,63,30,60,52,45,48,51,50,41,51,51,50,35,18,65,75,68,70,48,59,67,90,70,46,40,33,35,28,31,33,56,91,42,31,68,62,24,44,75,73,60,34,70,37,42,44,35,36,60,64,67,62,61,76,72,68,69,77,70,76,72,72,71,81,118

InterPro domains:
  IPR001608 Alanine racemase, N-terminal [PF01168] (2-109)
  IPR011078 Pyridoxal phosphate homeostasis protein [PTHR10146] (1-115)
  IPR029066 PLP-binding barrel [G3DSA:3.20.20.10] (1-117)
  IPR029066 PLP-binding barrel [SSF51419] (1-107)